Protein AF-A0A7C4MTC4-F1 (afdb_monomer_lite)

Secondary structure (DSSP, 8-state):
----------------------------HHHHHHHHHHHTTT------S--GGGEEEEEETT-HHHHHHHHHHHHHHT--GGGEEEE---TT--EEEHHHHIIIIIHHHHHHHHHTT-TTT--EEEE-SSS-SEEE-HHHHHHHHHHHHHH-TTPPPSS--S-SEEEHHHHHHTHHHHHTT-GGGGSTT--SSS--SSGGGTTPPP----TT--B-TTS-B-TT------EEEES---STT---HHHHHHHHHHHHHTTT-----EEEEEE-SSHHHHTTGGGHHHHHHHHHHTT-EEEEEEPP-

Sequence (305 aa):
MIEAKNVGRIDGDRLQITRVGRCGRRAGPLAIIVAAAVLFSDLSSAWAGGGPENVLLVVNRDSAASRTIANHYQHWRKIPPGNVLTIPWPPQQQTTDIDTFREKILSVVLKEIDRRGLSAQIDYVVYSSDFPTGIDVGPDAREFEKRLREKNPEAKWPNPPLTTVASITGLTYLWFPVSQRLNMYFDLRANAYMRRDIPAQKGYPTLAFSAQQHFGPEGELMEGTNRRYLLSVMLGVTAGRGNTVDEVLAYLRRAAEADGTRPKGTVYFCKNGDIRSRVRDPLFPSAVRELKALGVNAEIIEGIV

Structure (mmCIF, N/CA/C/O backbone):
data_AF-A0A7C4MTC4-F1
#
_entry.id   AF-A0A7C4MTC4-F1
#
loop_
_atom_site.group_PDB
_atom_site.id
_atom_site.type_symbol
_atom_site.label_atom_id
_atom_site.label_alt_id
_atom_site.label_comp_id
_atom_site.label_asym_id
_atom_site.label_entity_id
_atom_site.label_seq_id
_atom_site.pdbx_PDB_ins_code
_atom_site.Cartn_x
_atom_site.Cartn_y
_atom_site.Cartn_z
_atom_site.occupancy
_atom_site.B_iso_or_equiv
_atom_site.auth_seq_id
_atom_site.auth_comp_id
_atom_site.auth_asym_id
_atom_site.auth_atom_id
_atom_site.pdbx_PDB_model_num
ATOM 1 N N . MET A 1 1 ? 58.635 -33.965 49.608 1.00 34.12 1 MET A N 1
ATOM 2 C CA . MET A 1 1 ? 58.455 -32.956 50.672 1.00 34.12 1 MET A CA 1
ATOM 3 C C . MET A 1 1 ? 57.214 -33.382 51.436 1.00 34.12 1 MET A C 1
ATOM 5 O O . MET A 1 1 ? 56.139 -33.298 50.866 1.00 34.12 1 MET A O 1
ATOM 9 N N . ILE A 1 2 ? 57.339 -34.199 52.493 1.00 24.80 2 ILE A N 1
ATOM 10 C CA . ILE A 1 2 ? 57.760 -33.807 53.863 1.00 24.80 2 ILE A CA 1
ATOM 11 C C . ILE A 1 2 ? 56.804 -32.690 54.323 1.00 24.80 2 ILE A C 1
ATOM 13 O O . ILE A 1 2 ? 56.777 -31.656 53.674 1.00 24.80 2 ILE A O 1
ATOM 17 N N . GLU A 1 3 ? 55.881 -32.864 55.270 1.00 26.73 3 GLU A N 1
ATOM 18 C CA . GLU A 1 3 ? 56.039 -33.211 56.696 1.00 26.73 3 GLU A CA 1
ATOM 19 C C . GLU A 1 3 ? 54.603 -33.416 57.254 1.00 26.73 3 GLU A C 1
ATOM 21 O O . GLU A 1 3 ? 53.693 -32.707 56.838 1.00 26.73 3 GLU A O 1
ATOM 26 N N . ALA A 1 4 ? 54.255 -34.484 57.987 1.00 27.52 4 ALA A N 1
ATOM 27 C CA . ALA A 1 4 ? 54.365 -34.635 59.452 1.00 27.52 4 ALA A CA 1
ATOM 28 C C . ALA A 1 4 ? 53.677 -33.472 60.224 1.00 27.52 4 ALA A C 1
ATOM 30 O O . ALA A 1 4 ? 53.858 -32.320 59.877 1.00 27.52 4 ALA A O 1
ATOM 31 N N . LYS A 1 5 ? 52.921 -33.629 61.315 1.00 29.84 5 LYS A N 1
ATOM 32 C CA . LYS A 1 5 ? 52.855 -34.666 62.352 1.00 29.84 5 LYS A CA 1
ATOM 33 C C . LYS A 1 5 ? 51.793 -34.228 63.391 1.00 29.84 5 LYS A C 1
ATOM 35 O O . LYS A 1 5 ? 51.397 -33.069 63.409 1.00 29.84 5 LYS A O 1
ATOM 40 N N . ASN A 1 6 ? 51.511 -35.135 64.330 1.00 29.38 6 ASN A N 1
ATOM 41 C CA . ASN A 1 6 ? 50.880 -34.962 65.654 1.00 29.38 6 ASN A CA 1
ATOM 42 C C . ASN A 1 6 ? 49.339 -34.977 65.685 1.00 29.38 6 ASN A C 1
ATOM 44 O O . ASN A 1 6 ? 48.692 -34.083 65.163 1.00 29.38 6 ASN A O 1
ATOM 48 N N . VAL A 1 7 ? 48.682 -36.058 66.133 1.00 30.67 7 VAL A N 1
ATOM 49 C CA . VAL A 1 7 ? 48.680 -36.742 67.458 1.00 30.67 7 VAL A CA 1
ATOM 50 C C . VAL A 1 7 ? 47.964 -35.913 68.527 1.00 30.67 7 VAL A C 1
ATOM 52 O O . VAL A 1 7 ? 48.456 -34.868 68.935 1.00 30.67 7 VAL A O 1
ATOM 55 N N . GLY A 1 8 ? 46.841 -36.444 69.025 1.00 29.11 8 GLY A N 1
ATOM 56 C CA . GLY A 1 8 ? 46.115 -35.910 70.179 1.00 29.11 8 GLY A CA 1
ATOM 57 C C . GLY A 1 8 ? 44.804 -36.650 70.469 1.00 29.11 8 GLY A C 1
ATOM 58 O O . GLY A 1 8 ? 43.737 -36.192 70.089 1.00 29.11 8 GLY A O 1
ATOM 59 N N . ARG A 1 9 ? 44.912 -37.810 71.126 1.00 27.94 9 ARG A N 1
ATOM 60 C CA . ARG A 1 9 ? 43.848 -38.550 71.844 1.00 27.94 9 ARG A CA 1
ATOM 61 C C . ARG A 1 9 ? 43.295 -37.644 72.977 1.00 27.94 9 ARG A C 1
ATOM 63 O O . ARG A 1 9 ? 44.057 -36.819 73.472 1.00 27.94 9 ARG A O 1
ATOM 70 N N . ILE A 1 10 ? 42.030 -37.708 73.407 1.00 31.80 10 ILE A N 1
ATOM 71 C CA . ILE A 1 10 ? 41.517 -38.499 74.553 1.00 31.80 10 ILE A CA 1
ATOM 72 C C . ILE A 1 10 ? 39.990 -38.265 74.699 1.00 31.80 10 ILE A C 1
ATOM 74 O O . ILE A 1 10 ? 39.476 -37.206 74.351 1.00 31.80 10 ILE A O 1
ATOM 78 N N . ASP A 1 11 ? 39.343 -39.314 75.209 1.00 29.69 11 ASP A N 1
ATOM 79 C CA . ASP A 1 11 ? 37.948 -39.601 75.572 1.00 29.69 11 ASP A CA 1
ATOM 80 C C . ASP A 1 11 ? 37.124 -38.552 76.351 1.00 29.69 11 ASP A C 1
ATOM 82 O O . ASP A 1 11 ? 37.663 -37.722 77.080 1.00 29.69 11 ASP A O 1
ATOM 86 N N . GLY A 1 12 ? 35.795 -38.760 76.348 1.00 29.84 12 GLY A N 1
ATOM 87 C CA . GLY A 1 12 ? 35.022 -38.742 77.601 1.00 29.84 12 GLY A CA 1
ATOM 88 C C . GLY A 1 12 ? 33.729 -37.917 77.634 1.00 29.84 12 GLY A C 1
ATOM 89 O O . GLY A 1 12 ? 33.768 -36.715 77.857 1.00 29.84 12 GLY A O 1
ATOM 90 N N . ASP A 1 13 ? 32.595 -38.614 77.497 1.00 31.28 13 ASP A N 1
ATOM 91 C CA . ASP A 1 13 ? 31.291 -38.419 78.159 1.00 31.28 13 ASP A CA 1
ATOM 92 C C . ASP A 1 13 ? 30.769 -37.013 78.524 1.00 31.28 13 ASP A C 1
ATOM 94 O O . ASP A 1 13 ? 31.244 -36.370 79.460 1.00 31.28 13 ASP A O 1
ATOM 98 N N . ARG A 1 14 ? 29.589 -36.670 77.973 1.00 30.66 14 ARG A N 1
ATOM 99 C CA . ARG A 1 14 ? 28.352 -36.475 78.771 1.00 30.66 14 ARG A CA 1
ATOM 100 C C . ARG A 1 14 ? 27.115 -36.204 77.905 1.00 30.66 14 ARG A C 1
ATOM 102 O O . ARG A 1 14 ? 27.083 -35.295 77.083 1.00 30.66 14 ARG A O 1
ATOM 109 N N . LEU A 1 15 ? 26.064 -36.976 78.184 1.00 33.84 15 LEU A N 1
ATOM 110 C CA . LEU A 1 15 ? 24.670 -36.747 77.796 1.00 33.84 15 LEU A CA 1
ATOM 111 C C . LEU A 1 15 ? 24.163 -35.361 78.224 1.00 33.84 15 LEU A C 1
ATOM 113 O O . LEU A 1 15 ? 24.345 -34.994 79.384 1.00 33.84 15 LEU A O 1
ATOM 117 N N . GLN A 1 16 ? 23.373 -34.700 77.367 1.00 30.12 16 GLN A N 1
ATOM 118 C CA . GLN A 1 16 ? 22.207 -33.928 77.810 1.00 30.12 16 GLN A CA 1
ATOM 119 C C . GLN A 1 16 ? 21.013 -34.062 76.856 1.00 30.12 16 GLN A C 1
ATOM 121 O O . GLN A 1 16 ? 21.125 -34.031 75.634 1.00 30.12 16 GLN A O 1
ATOM 126 N N . ILE A 1 17 ? 19.864 -34.243 77.501 1.00 36.81 17 ILE A N 1
ATOM 127 C CA . ILE A 1 17 ? 18.505 -34.376 76.987 1.00 36.81 17 ILE A CA 1
ATOM 128 C C . ILE A 1 17 ? 17.957 -32.978 76.689 1.00 36.81 17 ILE A C 1
ATOM 130 O O . ILE A 1 17 ? 17.990 -32.127 77.578 1.00 36.81 17 ILE A O 1
ATOM 134 N N . THR A 1 18 ? 17.310 -32.774 75.537 1.00 29.47 18 THR A N 1
ATOM 135 C CA . THR A 1 18 ? 16.355 -31.662 75.400 1.00 29.47 18 THR A CA 1
ATOM 136 C C . THR A 1 18 ? 15.125 -32.039 74.584 1.00 29.47 18 THR A C 1
ATOM 138 O O . THR A 1 18 ? 15.176 -32.739 73.577 1.00 29.47 18 THR A O 1
ATOM 141 N N . ARG A 1 19 ? 13.992 -31.590 75.125 1.00 29.64 19 ARG A N 1
ATOM 142 C CA . ARG A 1 19 ? 12.607 -31.907 74.784 1.00 29.64 19 ARG A CA 1
ATOM 143 C C . ARG A 1 19 ? 12.147 -31.347 73.435 1.00 29.64 19 ARG A C 1
ATOM 145 O O . ARG A 1 19 ? 12.627 -30.332 72.946 1.00 29.64 19 ARG A O 1
ATOM 152 N N . VAL A 1 20 ? 11.094 -31.999 72.948 1.00 40.94 20 VAL A N 1
ATOM 153 C CA . VAL A 1 20 ? 10.175 -31.628 71.865 1.00 40.94 20 VAL A CA 1
ATOM 154 C C . VAL A 1 20 ? 9.699 -30.172 71.950 1.00 40.94 20 VAL A C 1
ATOM 156 O O . VAL A 1 20 ? 9.154 -29.753 72.970 1.00 40.94 20 VAL A O 1
ATOM 159 N N . GLY A 1 21 ? 9.782 -29.458 70.825 1.00 28.61 21 GLY A N 1
ATOM 160 C CA . GLY A 1 21 ? 9.041 -28.225 70.560 1.00 28.61 21 GLY A CA 1
ATOM 161 C C . GLY A 1 21 ? 8.341 -28.306 69.204 1.00 28.61 21 GLY A C 1
ATOM 162 O O . GLY A 1 21 ? 8.990 -28.284 68.162 1.00 28.61 21 GLY A O 1
ATOM 163 N N . ARG A 1 22 ? 7.005 -28.412 69.210 1.00 42.69 22 ARG A N 1
ATOM 164 C CA . ARG A 1 22 ? 6.156 -28.185 68.029 1.00 42.69 22 ARG A CA 1
ATOM 165 C C . ARG A 1 22 ? 6.429 -26.773 67.496 1.00 42.69 22 ARG A C 1
ATOM 167 O O . ARG A 1 22 ? 6.245 -25.817 68.242 1.00 42.69 22 ARG A O 1
ATOM 174 N N . CYS A 1 23 ? 6.762 -26.630 66.213 1.00 33.81 23 CYS A N 1
ATOM 175 C CA . CYS A 1 23 ? 6.716 -25.335 65.535 1.00 33.81 23 CYS A CA 1
ATOM 176 C C . CYS A 1 23 ? 5.812 -25.438 64.303 1.00 33.81 23 CYS A C 1
ATOM 178 O O . CYS A 1 23 ? 6.023 -26.262 63.412 1.00 33.81 23 CYS A O 1
ATOM 180 N N . GLY A 1 24 ? 4.729 -24.662 64.339 1.00 35.62 24 GLY A N 1
ATOM 181 C CA . GLY A 1 24 ? 3.646 -24.679 63.371 1.00 35.62 24 GLY A CA 1
ATOM 182 C C . GLY A 1 24 ? 4.063 -24.190 61.988 1.00 35.62 24 GLY A C 1
ATOM 183 O O . GLY A 1 24 ? 4.901 -23.304 61.831 1.00 35.62 24 GLY A O 1
ATOM 184 N N . ARG A 1 25 ? 3.398 -24.756 60.977 1.00 49.12 25 ARG A N 1
ATOM 185 C CA . ARG A 1 25 ? 3.396 -24.271 59.598 1.00 49.12 25 ARG A CA 1
ATOM 186 C C . ARG A 1 25 ? 2.968 -22.800 59.574 1.00 49.12 25 ARG A C 1
ATOM 188 O O . ARG A 1 25 ? 1.788 -22.495 59.719 1.00 49.12 25 ARG A O 1
ATOM 195 N N . ARG A 1 26 ? 3.914 -21.898 59.332 1.00 42.91 26 ARG A N 1
ATOM 196 C CA . ARG A 1 26 ? 3.641 -20.592 58.728 1.00 42.91 26 ARG A CA 1
ATOM 197 C C . ARG A 1 26 ? 4.353 -20.575 57.386 1.00 42.91 26 ARG A C 1
ATOM 199 O O . ARG A 1 26 ? 5.570 -20.443 57.330 1.00 42.91 26 ARG A O 1
ATOM 206 N N . ALA A 1 27 ? 3.588 -20.770 56.316 1.00 43.16 27 ALA A N 1
ATOM 207 C CA . ALA A 1 27 ? 4.048 -20.435 54.978 1.00 43.16 27 ALA A CA 1
ATOM 208 C C . ALA A 1 27 ? 4.344 -18.927 54.971 1.00 43.16 27 ALA A C 1
ATOM 210 O O . ALA A 1 27 ? 3.453 -18.117 55.223 1.00 43.16 27 ALA A O 1
ATOM 211 N N . GLY A 1 28 ? 5.616 -18.565 54.809 1.00 40.25 28 GLY A N 1
ATOM 212 C CA . GLY A 1 28 ? 6.048 -17.172 54.796 1.00 40.25 28 GLY A CA 1
ATOM 213 C C . GLY A 1 28 ? 5.556 -16.426 53.546 1.00 40.25 28 GLY A C 1
ATOM 214 O O . GLY A 1 28 ? 5.280 -17.056 52.522 1.00 40.25 28 GLY A O 1
ATOM 215 N N . PRO A 1 29 ? 5.508 -15.080 53.591 1.00 46.34 29 PRO A N 1
ATOM 216 C CA . PRO A 1 29 ? 5.018 -14.233 52.495 1.00 46.34 29 PRO A CA 1
ATOM 217 C C . PRO A 1 29 ? 5.845 -14.366 51.202 1.00 46.34 29 PRO A C 1
ATOM 219 O O . PRO A 1 29 ? 5.384 -13.990 50.129 1.00 46.34 29 PRO A O 1
ATOM 222 N N . LEU A 1 30 ? 7.036 -14.967 51.279 1.00 42.53 30 LEU A N 1
ATOM 223 C CA . LEU A 1 30 ? 7.915 -15.218 50.138 1.00 42.53 30 LEU A CA 1
ATOM 224 C C . LEU A 1 30 ? 7.334 -16.241 49.142 1.00 42.53 30 LEU A C 1
ATOM 226 O O . LEU A 1 30 ? 7.542 -16.109 47.939 1.00 42.53 30 LEU A O 1
ATOM 230 N N . ALA A 1 31 ? 6.559 -17.224 49.617 1.00 44.28 31 ALA A N 1
ATOM 231 C CA . ALA A 1 31 ? 5.943 -18.235 48.751 1.00 44.28 31 ALA A CA 1
ATOM 232 C C . ALA A 1 31 ? 4.767 -17.672 47.927 1.00 44.28 31 ALA A C 1
ATOM 234 O O . ALA A 1 31 ? 4.499 -18.149 46.827 1.00 44.28 31 ALA A O 1
ATOM 235 N N . ILE A 1 32 ? 4.104 -16.622 48.424 1.00 48.28 32 ILE A N 1
ATOM 236 C CA . ILE A 1 32 ? 3.011 -15.939 47.716 1.00 48.28 32 ILE A CA 1
ATOM 237 C C . ILE A 1 32 ? 3.564 -15.006 46.625 1.00 48.28 32 ILE A C 1
ATOM 239 O O . ILE A 1 32 ? 2.960 -14.889 45.563 1.00 48.28 32 ILE A O 1
ATOM 243 N N . ILE A 1 33 ? 4.745 -14.408 46.825 1.00 49.16 33 ILE A N 1
ATOM 244 C CA . ILE A 1 33 ? 5.373 -13.518 45.831 1.00 49.16 33 ILE A CA 1
ATOM 245 C C . ILE A 1 33 ? 5.894 -14.305 44.616 1.00 49.16 33 ILE A C 1
ATOM 247 O O . ILE A 1 33 ? 5.733 -13.854 43.484 1.00 49.16 33 ILE A O 1
ATOM 251 N N . VAL A 1 34 ? 6.439 -15.512 44.815 1.00 49.00 34 VAL A N 1
ATOM 252 C CA . VAL A 1 34 ? 6.878 -16.375 43.700 1.00 49.00 34 VAL A CA 1
ATOM 253 C C . VAL A 1 34 ? 5.681 -16.943 42.925 1.00 49.00 34 VAL A C 1
ATOM 255 O O . VAL A 1 34 ? 5.716 -16.984 41.699 1.00 49.00 34 VAL A O 1
ATOM 258 N N . ALA A 1 35 ? 4.586 -17.297 43.606 1.00 44.62 35 ALA A N 1
ATOM 259 C CA . ALA A 1 35 ? 3.354 -17.732 42.942 1.00 44.62 35 ALA A CA 1
ATOM 260 C C . ALA A 1 35 ? 2.659 -16.589 42.172 1.00 44.62 35 ALA A C 1
ATOM 262 O O . ALA A 1 35 ? 2.107 -16.823 41.100 1.00 44.62 35 ALA A O 1
ATOM 263 N N . ALA A 1 36 ? 2.734 -15.348 42.666 1.00 44.34 36 ALA A N 1
ATOM 264 C CA . ALA A 1 36 ? 2.232 -14.178 41.948 1.00 44.34 36 ALA A CA 1
ATOM 265 C C . ALA A 1 36 ? 3.093 -13.840 40.717 1.00 44.34 36 ALA A C 1
ATOM 267 O O . ALA A 1 36 ? 2.541 -13.524 39.670 1.00 44.34 36 ALA A O 1
ATOM 268 N N . ALA A 1 37 ? 4.422 -13.968 40.790 1.00 45.50 37 ALA A N 1
ATOM 269 C CA . ALA A 1 37 ? 5.312 -13.679 39.659 1.00 45.50 37 ALA A CA 1
ATOM 270 C C . ALA A 1 37 ? 5.150 -14.665 38.482 1.00 45.50 37 ALA A C 1
ATOM 272 O O . ALA A 1 37 ? 5.279 -14.262 37.326 1.00 45.50 37 ALA A O 1
ATOM 273 N N . VAL A 1 38 ? 4.804 -15.928 38.761 1.00 45.59 38 VAL A N 1
ATOM 274 C CA . VAL A 1 38 ? 4.546 -16.954 37.730 1.00 45.59 38 VAL A CA 1
ATOM 275 C C . VAL A 1 38 ? 3.163 -16.788 37.078 1.00 45.59 38 VAL A C 1
ATOM 277 O O . VAL A 1 38 ? 2.975 -17.169 35.929 1.00 45.59 38 VAL A O 1
ATOM 280 N N . LEU A 1 39 ? 2.201 -16.139 37.747 1.00 41.00 39 LEU A N 1
ATOM 281 C CA . LEU A 1 39 ? 0.872 -15.864 37.176 1.00 41.00 39 LEU A CA 1
ATOM 282 C C . LEU A 1 39 ? 0.832 -14.650 36.227 1.00 41.00 39 LEU A C 1
ATOM 284 O O . LEU A 1 39 ? -0.165 -14.458 35.535 1.00 41.00 39 LEU A O 1
ATOM 288 N N . PHE A 1 40 ? 1.903 -13.853 36.154 1.00 43.38 40 PHE A N 1
ATOM 289 C CA . PHE A 1 40 ? 2.022 -12.726 35.214 1.00 43.38 40 PHE A CA 1
ATOM 290 C C . PHE A 1 40 ? 2.918 -13.022 33.999 1.00 43.38 40 PHE A C 1
ATOM 292 O O . PHE A 1 40 ? 3.096 -12.150 33.150 1.00 43.38 40 PHE A O 1
ATOM 299 N N . SER A 1 41 ? 3.471 -14.235 33.880 1.00 40.44 41 SER A N 1
ATOM 300 C CA . SER A 1 41 ? 4.435 -14.580 32.821 1.00 40.44 41 SER A CA 1
ATOM 301 C C . SER A 1 41 ? 3.804 -14.873 31.448 1.00 40.44 41 SER A C 1
ATOM 303 O O . SER A 1 41 ? 4.510 -14.830 30.445 1.00 40.44 41 SER A O 1
ATOM 305 N N . ASP A 1 42 ? 2.489 -15.106 31.373 1.00 40.25 42 ASP A N 1
ATOM 306 C CA . ASP A 1 42 ? 1.824 -15.587 30.144 1.00 40.25 42 ASP A CA 1
ATOM 307 C C . ASP A 1 42 ? 1.045 -14.520 29.354 1.00 40.25 42 ASP A C 1
ATOM 309 O O . ASP A 1 42 ? 0.371 -14.825 28.370 1.00 40.25 42 ASP A O 1
ATOM 313 N N . LEU A 1 43 ? 1.177 -13.237 29.702 1.00 42.50 43 LEU A N 1
ATOM 314 C CA . LEU A 1 43 ? 0.690 -12.132 28.868 1.00 42.50 43 LEU A CA 1
ATOM 315 C C . LEU A 1 43 ? 1.849 -11.490 28.110 1.00 42.50 43 LEU A C 1
ATOM 317 O O . LEU A 1 43 ? 2.048 -10.275 28.149 1.00 42.50 43 LEU A O 1
ATOM 321 N N . SER A 1 44 ? 2.585 -12.306 27.355 1.00 43.56 44 SER A N 1
ATOM 322 C CA . SER A 1 44 ? 3.315 -11.788 26.201 1.00 43.56 44 SER A CA 1
ATOM 323 C C . SER A 1 44 ? 2.275 -11.314 25.193 1.00 43.56 44 SER A C 1
ATOM 325 O O . SER A 1 44 ? 1.869 -12.027 24.276 1.00 43.56 44 SER A O 1
ATOM 327 N N . SER A 1 45 ? 1.766 -10.102 25.403 1.00 45.41 45 SER A N 1
ATOM 328 C CA . SER A 1 45 ? 1.086 -9.372 24.355 1.00 45.41 45 SER A CA 1
ATOM 329 C C . SER A 1 45 ? 2.086 -9.285 23.222 1.00 45.41 45 SER A C 1
ATOM 331 O O . SER A 1 45 ? 3.059 -8.548 23.326 1.00 45.41 45 SER A O 1
ATOM 333 N N . ALA A 1 46 ? 1.884 -10.066 22.162 1.00 48.41 46 ALA A N 1
ATOM 334 C CA . ALA A 1 46 ? 2.533 -9.775 20.904 1.00 48.41 46 ALA A CA 1
ATOM 335 C C . ALA A 1 46 ? 2.115 -8.340 20.565 1.00 48.41 46 ALA A C 1
ATOM 337 O O . ALA A 1 46 ? 0.950 -8.092 20.234 1.00 48.41 46 ALA A O 1
ATOM 338 N N . TRP A 1 47 ? 3.033 -7.395 20.772 1.00 47.22 47 TRP A N 1
ATOM 339 C CA . TRP A 1 47 ? 2.954 -6.068 20.191 1.00 47.22 47 TRP A CA 1
ATOM 340 C C . TRP A 1 47 ? 3.120 -6.312 18.699 1.00 47.22 47 TRP A C 1
ATOM 342 O O . TRP A 1 47 ? 4.230 -6.362 18.174 1.00 47.22 47 TRP A O 1
ATOM 352 N N . ALA A 1 48 ? 2.005 -6.598 18.029 1.00 57.22 48 ALA A N 1
ATOM 353 C CA . ALA A 1 48 ? 1.958 -6.443 16.593 1.00 57.22 48 ALA A CA 1
ATOM 354 C C . ALA A 1 48 ? 2.366 -4.988 16.336 1.00 57.22 48 ALA A C 1
ATOM 356 O O . ALA A 1 48 ? 1.786 -4.080 16.928 1.00 57.22 48 ALA A O 1
ATOM 357 N N . GLY A 1 49 ? 3.431 -4.778 15.564 1.00 57.88 49 GLY A N 1
ATOM 358 C CA . GLY A 1 49 ? 3.856 -3.428 15.216 1.00 57.88 49 GLY A CA 1
ATOM 359 C C . GLY A 1 49 ? 2.708 -2.685 14.536 1.00 57.88 49 GLY A C 1
ATOM 360 O O . GLY A 1 49 ? 1.992 -3.265 13.718 1.00 57.88 49 GLY A O 1
ATOM 361 N N . GLY A 1 50 ? 2.542 -1.411 14.875 1.00 78.75 50 GLY A N 1
ATOM 362 C CA . GLY A 1 50 ? 1.519 -0.550 14.298 1.00 78.75 50 GLY A CA 1
ATOM 363 C C . GLY A 1 50 ? 0.367 -0.206 15.242 1.00 78.75 50 GLY A C 1
ATOM 364 O O . GLY A 1 50 ? -0.075 -1.000 16.066 1.00 78.75 50 GLY A O 1
ATOM 365 N N . GLY A 1 51 ? -0.147 1.000 15.055 1.00 87.56 51 GLY A N 1
ATOM 366 C CA . GLY A 1 51 ? -1.288 1.577 15.744 1.00 87.56 51 GLY A CA 1
ATOM 367 C C . GLY A 1 51 ? -1.864 2.739 14.930 1.00 87.56 51 GLY A C 1
ATOM 368 O O . GLY A 1 51 ? -1.344 3.066 13.854 1.00 87.56 51 GLY A O 1
ATOM 369 N N . PRO A 1 52 ? -2.948 3.375 15.403 1.00 93.62 52 PRO A N 1
ATOM 370 C CA . PRO A 1 52 ? -3.541 4.532 14.731 1.00 93.62 52 PRO A CA 1
ATOM 371 C C . PRO A 1 52 ? -2.546 5.653 14.423 1.00 93.62 52 PRO A C 1
ATOM 373 O O . PRO A 1 52 ? -2.661 6.326 13.399 1.00 93.62 52 PRO A O 1
ATOM 376 N N . GLU A 1 53 ? -1.557 5.844 15.290 1.00 95.62 53 GLU A N 1
ATOM 377 C CA . GLU A 1 53 ? -0.492 6.827 15.151 1.00 95.62 53 GLU A CA 1
ATOM 378 C C . GLU A 1 53 ? 0.447 6.545 13.972 1.00 95.62 53 GLU A C 1
ATOM 380 O O . GLU A 1 53 ? 1.013 7.485 13.416 1.00 95.62 53 GLU A O 1
ATOM 385 N N . ASN A 1 54 ? 0.576 5.296 13.528 1.00 96.69 54 ASN A N 1
ATOM 386 C CA . ASN A 1 54 ? 1.453 4.938 12.412 1.00 96.69 54 ASN A CA 1
ATOM 387 C C . ASN A 1 54 ? 0.768 5.080 11.044 1.00 96.69 54 ASN A C 1
ATOM 389 O O . ASN A 1 54 ? 1.401 4.857 10.010 1.00 96.69 54 ASN A O 1
ATOM 393 N N . VAL A 1 55 ? -0.526 5.406 11.015 1.00 97.75 55 VAL A N 1
ATOM 394 C CA . VAL A 1 55 ? -1.324 5.503 9.789 1.00 97.75 55 VAL A CA 1
ATOM 395 C C . VAL A 1 55 ? -1.405 6.943 9.321 1.00 97.75 55 VAL A C 1
ATOM 397 O O . VAL A 1 55 ? -1.874 7.781 10.076 1.00 97.75 55 VAL A O 1
ATOM 400 N N . LEU A 1 56 ? -1.051 7.216 8.064 1.00 98.75 56 LEU A N 1
ATOM 401 C CA . LEU A 1 56 ? -1.467 8.412 7.339 1.00 98.75 56 LEU A CA 1
ATOM 402 C C . LEU A 1 56 ? -2.682 8.063 6.469 1.00 98.75 56 LEU A C 1
ATOM 404 O O . LEU A 1 56 ? -2.568 7.298 5.508 1.00 98.75 56 LEU A O 1
ATOM 408 N N . LEU A 1 57 ? -3.840 8.635 6.790 1.00 98.81 57 LEU A N 1
ATOM 409 C CA . LEU A 1 57 ? -5.075 8.459 6.028 1.00 98.81 57 LEU A CA 1
ATOM 410 C C . LEU A 1 57 ? -5.176 9.527 4.934 1.00 98.81 57 LEU A C 1
ATOM 412 O O . LEU A 1 57 ? -5.303 10.715 5.225 1.00 98.81 57 LEU A O 1
ATOM 416 N N . VAL A 1 58 ? -5.147 9.102 3.674 1.00 98.88 58 VAL A N 1
ATOM 417 C CA . VAL A 1 58 ? -5.231 9.961 2.492 1.00 98.88 58 VAL A CA 1
ATOM 418 C C . VAL A 1 58 ? -6.662 9.968 1.958 1.00 98.88 58 VAL A C 1
ATOM 420 O O . VAL A 1 58 ? -7.206 8.937 1.561 1.00 98.88 58 VAL A O 1
ATOM 423 N N . VAL A 1 59 ? -7.277 11.146 1.933 1.00 98.88 59 VAL A N 1
ATOM 424 C CA . VAL A 1 59 ? -8.690 11.354 1.605 1.00 98.88 59 VAL A CA 1
ATOM 425 C C . VAL A 1 59 ? -8.803 12.131 0.303 1.00 98.88 59 VAL A C 1
ATOM 427 O O . VAL A 1 59 ? -8.256 13.227 0.182 1.00 98.88 59 VAL A O 1
ATOM 430 N N . ASN A 1 60 ? -9.546 11.598 -0.666 1.00 98.56 60 ASN A N 1
ATOM 431 C CA . ASN A 1 60 ? -9.917 12.363 -1.847 1.00 98.56 60 ASN A CA 1
ATOM 432 C C . ASN A 1 60 ? -10.934 13.438 -1.436 1.00 98.56 60 ASN A C 1
ATOM 434 O O . ASN A 1 60 ? -12.050 13.114 -1.019 1.00 98.56 60 ASN A O 1
ATOM 438 N N . ARG A 1 61 ? -10.545 14.713 -1.546 1.00 98.19 61 ARG A N 1
ATOM 439 C CA . ARG A 1 61 ? -11.383 15.850 -1.139 1.00 98.19 61 ARG A CA 1
ATOM 440 C C . ARG A 1 61 ? -12.570 16.082 -2.058 1.00 98.19 61 ARG A C 1
ATOM 442 O O . ARG A 1 61 ? -13.552 16.645 -1.593 1.00 98.19 61 ARG A O 1
ATOM 449 N N . ASP A 1 62 ? -12.492 15.650 -3.311 1.00 98.19 62 ASP A N 1
ATOM 450 C CA . ASP A 1 62 ? -13.514 15.897 -4.330 1.00 98.19 62 ASP A CA 1
ATOM 451 C C . ASP A 1 62 ? -14.533 14.741 -4.407 1.00 98.19 62 ASP A C 1
ATOM 453 O O . ASP A 1 62 ? -15.589 14.884 -5.019 1.00 98.19 62 ASP A O 1
ATOM 457 N N . SER A 1 63 ? -14.289 13.624 -3.708 1.00 98.31 63 SER A N 1
ATOM 458 C CA . SER A 1 63 ? -15.209 12.481 -3.627 1.00 98.31 63 SER A CA 1
ATOM 459 C C . SER A 1 63 ? -16.003 12.447 -2.317 1.00 98.31 63 SER A C 1
ATOM 461 O O . SER A 1 63 ? -15.446 12.353 -1.223 1.00 98.31 63 SER A O 1
ATOM 463 N N . ALA A 1 64 ? -17.336 12.449 -2.426 1.00 98.06 64 ALA A N 1
ATOM 464 C CA . ALA A 1 64 ? -18.218 12.235 -1.279 1.00 98.06 64 ALA A CA 1
ATOM 465 C C . ALA A 1 64 ? -18.035 10.842 -0.657 1.00 98.06 64 ALA A C 1
ATOM 467 O O . ALA A 1 64 ? -17.958 10.739 0.565 1.00 98.06 64 ALA A O 1
ATOM 468 N N . ALA A 1 65 ? -17.896 9.800 -1.481 1.00 98.19 65 ALA A N 1
ATOM 469 C CA . ALA A 1 65 ? -17.667 8.432 -1.021 1.00 98.19 65 ALA A CA 1
ATOM 470 C C . ALA A 1 65 ? -16.380 8.330 -0.189 1.00 98.19 65 ALA A C 1
ATOM 472 O O . ALA A 1 65 ? -16.407 7.844 0.942 1.00 98.19 65 ALA A O 1
ATOM 473 N N . SER A 1 66 ? -15.283 8.890 -0.702 1.00 98.62 66 SER A N 1
ATOM 474 C CA . SER A 1 66 ? -13.990 8.907 -0.023 1.00 98.62 66 SER A CA 1
ATOM 475 C C . SER A 1 66 ? -14.051 9.630 1.318 1.00 98.62 66 SER A C 1
ATOM 477 O O . SER A 1 66 ? -13.525 9.119 2.308 1.00 98.62 66 SER A O 1
ATOM 479 N N . ARG A 1 67 ? -14.689 10.808 1.376 1.00 98.75 67 ARG A N 1
ATOM 480 C CA . ARG A 1 67 ? -14.843 11.563 2.630 1.00 98.75 67 ARG A CA 1
ATOM 481 C C . ARG A 1 67 ? -15.667 10.777 3.651 1.00 98.75 67 ARG A C 1
ATOM 483 O O . ARG A 1 67 ? -15.266 10.691 4.808 1.00 98.75 67 ARG A O 1
ATOM 490 N N . THR A 1 68 ? -16.772 10.163 3.229 1.00 98.69 68 THR A N 1
ATOM 491 C CA . THR A 1 68 ? -17.619 9.340 4.105 1.00 98.69 68 THR A CA 1
ATOM 492 C C . THR A 1 68 ? -16.849 8.142 4.662 1.00 98.69 68 THR A C 1
ATOM 494 O O . THR A 1 68 ? -16.798 7.960 5.878 1.00 98.69 68 THR A O 1
ATOM 497 N N . ILE A 1 69 ? -16.191 7.365 3.796 1.00 98.81 69 ILE A N 1
ATOM 498 C CA . ILE A 1 69 ? -15.400 6.191 4.194 1.00 98.81 69 ILE A CA 1
ATOM 499 C C . ILE A 1 69 ? -14.271 6.592 5.147 1.00 98.81 69 ILE A C 1
ATOM 501 O O . ILE A 1 69 ? -14.102 5.972 6.197 1.00 98.81 69 ILE A O 1
ATOM 505 N N . ALA A 1 70 ? -13.538 7.660 4.824 1.00 98.69 70 ALA A N 1
ATOM 506 C CA . ALA A 1 70 ? -12.431 8.145 5.639 1.00 98.69 70 ALA A CA 1
ATOM 507 C C . ALA A 1 70 ? -12.882 8.581 7.037 1.00 98.69 70 ALA A C 1
ATOM 509 O O . ALA A 1 70 ? -12.242 8.206 8.014 1.00 98.69 70 ALA A O 1
ATOM 510 N N . ASN A 1 71 ? -13.992 9.316 7.149 1.00 98.69 71 ASN A N 1
ATOM 511 C CA . ASN A 1 71 ? -14.508 9.778 8.440 1.00 98.69 71 ASN A CA 1
ATOM 512 C C . ASN A 1 71 ? -14.874 8.602 9.358 1.00 98.69 71 ASN A C 1
ATOM 514 O O . ASN A 1 71 ? -14.497 8.581 10.531 1.00 98.69 71 ASN A O 1
ATOM 518 N N . HIS A 1 72 ? -15.569 7.597 8.818 1.00 98.69 72 HIS A N 1
ATOM 519 C CA . HIS A 1 72 ? -15.910 6.390 9.569 1.00 98.69 72 HIS A CA 1
ATOM 520 C C . HIS A 1 72 ? -14.666 5.587 9.956 1.00 98.69 72 HIS A C 1
ATOM 522 O O . HIS A 1 72 ? -14.517 5.204 11.117 1.00 98.69 72 HIS A O 1
ATOM 528 N N . TYR A 1 73 ? -13.745 5.374 9.013 1.00 98.50 73 TYR A N 1
ATOM 529 C CA . TYR A 1 73 ? -12.519 4.626 9.269 1.00 98.50 73 TYR A CA 1
ATOM 530 C C . TYR A 1 73 ? -11.628 5.312 10.309 1.00 98.50 73 TYR A C 1
ATOM 532 O O . TYR A 1 73 ? -11.158 4.658 11.240 1.00 98.50 73 TYR A O 1
ATOM 540 N N . GLN A 1 74 ? -11.450 6.632 10.199 1.00 98.44 74 GLN A N 1
ATOM 541 C CA . GLN A 1 74 ? -10.729 7.438 11.180 1.00 98.44 74 GLN A CA 1
ATOM 542 C C . GLN A 1 74 ? -11.329 7.263 12.574 1.00 98.44 74 GLN A C 1
ATOM 544 O O . GLN A 1 74 ? -10.589 7.017 13.526 1.00 98.44 74 GLN A O 1
ATOM 549 N N . HIS A 1 75 ? -12.655 7.367 12.690 1.00 98.25 75 HIS A N 1
ATOM 550 C CA . HIS A 1 75 ? -13.351 7.228 13.962 1.00 98.25 75 HIS A CA 1
ATOM 551 C C . HIS A 1 75 ? -13.165 5.829 14.569 1.00 98.25 75 HIS A C 1
ATOM 553 O O . HIS A 1 75 ? -12.764 5.715 15.726 1.00 98.25 75 HIS A O 1
ATOM 559 N N . TRP A 1 76 ? -13.393 4.765 13.793 1.00 97.75 76 TRP A N 1
ATOM 560 C CA . TRP A 1 76 ? -13.291 3.388 14.289 1.00 97.75 76 TRP A CA 1
ATOM 561 C C . TRP A 1 76 ? -11.865 2.984 14.655 1.00 97.75 7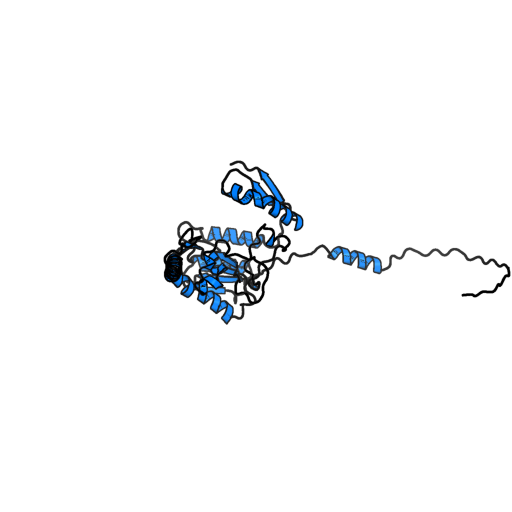6 TRP A C 1
ATOM 563 O O . TRP A 1 76 ? -11.663 2.289 15.647 1.00 97.75 76 TRP A O 1
ATOM 573 N N . ARG A 1 77 ? -10.871 3.442 13.888 1.00 95.88 77 ARG A N 1
ATOM 574 C CA . ARG A 1 77 ? -9.457 3.145 14.149 1.00 95.88 77 ARG A CA 1
ATOM 575 C C . ARG A 1 77 ? -8.800 4.120 15.116 1.00 95.88 77 ARG A C 1
ATOM 577 O O . ARG A 1 77 ? -7.689 3.848 15.540 1.00 95.88 77 ARG A O 1
ATOM 584 N N . LYS A 1 78 ? -9.471 5.218 15.488 1.00 96.50 78 LYS A N 1
ATOM 585 C CA . LYS A 1 78 ? -8.939 6.301 16.336 1.00 96.50 78 LYS A CA 1
ATOM 586 C C . LYS A 1 78 ? -7.697 6.978 15.738 1.00 96.50 78 LYS A C 1
ATOM 588 O O . LYS A 1 78 ? -6.778 7.344 16.464 1.00 96.50 78 LYS A O 1
ATOM 593 N N . ILE A 1 79 ? -7.668 7.147 14.414 1.00 97.75 79 ILE A N 1
ATOM 594 C CA . ILE A 1 79 ? -6.536 7.781 13.718 1.00 97.75 79 ILE A CA 1
ATOM 595 C C . ILE A 1 79 ? -6.464 9.268 14.119 1.00 97.75 79 ILE A C 1
ATOM 597 O O . ILE A 1 79 ? -7.477 9.974 14.006 1.00 97.75 79 ILE A O 1
ATOM 601 N N . PRO A 1 80 ? -5.295 9.775 14.565 1.00 97.81 80 PRO A N 1
ATOM 602 C CA . PRO A 1 80 ? -5.150 11.165 14.977 1.00 97.81 80 PRO A CA 1
ATOM 603 C C . PRO A 1 80 ? -5.558 12.142 13.865 1.00 97.81 80 PRO A C 1
ATOM 605 O O . PRO A 1 80 ? -5.230 11.913 12.702 1.00 97.81 80 PRO A O 1
ATOM 608 N N . PRO A 1 81 ? -6.199 13.281 14.178 1.00 97.06 81 PRO A N 1
ATOM 609 C CA . PRO A 1 81 ? -6.527 14.287 13.164 1.00 97.06 81 PRO A CA 1
ATOM 610 C C . PRO A 1 81 ? -5.303 14.793 12.385 1.00 97.06 81 PRO A C 1
ATOM 612 O O . PRO A 1 81 ? -5.388 15.022 11.181 1.00 97.06 81 PRO A O 1
ATOM 615 N N . GLY A 1 82 ? -4.142 14.897 13.046 1.00 96.81 82 GLY A N 1
ATOM 616 C CA . GLY A 1 82 ? -2.869 15.273 12.414 1.00 96.81 82 GLY A CA 1
ATOM 617 C C . GLY A 1 82 ? -2.351 14.262 11.383 1.00 96.81 82 GLY A C 1
ATOM 618 O O . GLY A 1 82 ? -1.510 14.607 10.555 1.00 96.81 82 GLY A O 1
ATOM 619 N N . ASN A 1 83 ? -2.905 13.051 11.378 1.00 98.25 83 ASN A N 1
ATOM 620 C CA . ASN A 1 83 ? -2.564 11.965 10.470 1.00 98.25 83 ASN A CA 1
ATOM 621 C C . ASN A 1 83 ? -3.528 11.851 9.275 1.00 98.25 83 ASN A C 1
ATOM 623 O O . ASN A 1 83 ? -3.476 10.880 8.521 1.00 98.25 83 ASN A O 1
ATOM 627 N N . VAL A 1 84 ? -4.408 12.832 9.076 1.00 98.62 84 VAL A N 1
ATOM 628 C CA . VAL A 1 84 ? -5.296 12.883 7.912 1.00 98.62 84 VAL A CA 1
ATOM 629 C C . VAL A 1 84 ? -4.746 13.874 6.891 1.00 98.62 84 VAL A C 1
ATOM 631 O O . VAL A 1 84 ? -4.404 15.015 7.215 1.00 98.62 84 VAL A O 1
ATOM 634 N N . LEU A 1 85 ? -4.630 13.435 5.643 1.00 98.75 85 LEU A N 1
ATOM 635 C CA . LEU A 1 85 ? -4.185 14.238 4.513 1.00 98.75 85 LEU A CA 1
ATOM 636 C C . LEU A 1 85 ? -5.261 14.238 3.435 1.00 98.75 85 LEU A C 1
ATOM 638 O O . LEU A 1 85 ? -5.687 13.186 2.974 1.00 98.75 85 LEU A O 1
ATOM 642 N N . THR A 1 86 ? -5.650 15.420 2.979 1.00 98.62 86 THR A N 1
ATOM 643 C CA . THR A 1 86 ? -6.691 15.567 1.966 1.00 98.62 86 THR A CA 1
ATOM 644 C C . THR A 1 86 ? -6.079 16.018 0.641 1.00 98.62 86 THR A C 1
ATOM 646 O O . THR A 1 86 ? -5.426 17.059 0.585 1.00 98.62 86 THR A O 1
ATOM 649 N N . ILE A 1 87 ? -6.304 15.261 -0.434 1.00 98.50 87 ILE A N 1
ATOM 650 C CA . ILE A 1 87 ? -5.770 15.526 -1.781 1.00 98.50 87 ILE A CA 1
ATOM 651 C C . ILE A 1 87 ? -6.949 15.626 -2.766 1.00 98.50 87 ILE A C 1
ATOM 653 O O . ILE A 1 87 ? -7.851 14.793 -2.694 1.00 98.50 87 ILE A O 1
ATOM 657 N N . PRO A 1 88 ? -7.007 16.628 -3.665 1.00 98.06 88 PRO A N 1
ATOM 658 C CA . PRO A 1 88 ? -7.973 16.626 -4.764 1.00 98.06 88 PRO A CA 1
ATOM 659 C C . PRO A 1 88 ? -7.673 15.528 -5.770 1.00 98.06 88 PRO A C 1
ATOM 661 O O . PRO A 1 88 ? -6.536 15.397 -6.226 1.00 98.06 88 PRO A O 1
ATOM 664 N N . TRP A 1 89 ? -8.702 14.796 -6.175 1.00 97.81 89 TRP A N 1
ATOM 665 C CA . TRP A 1 89 ? -8.596 13.880 -7.296 1.00 97.81 89 TRP A CA 1
ATOM 666 C C . TRP A 1 89 ? -9.945 13.725 -8.004 1.00 97.81 89 TRP A C 1
ATOM 668 O O . TRP A 1 89 ? -10.957 13.567 -7.316 1.00 97.81 89 TRP A O 1
ATOM 678 N N . PRO A 1 90 ? -9.997 13.723 -9.350 1.00 96.88 90 PRO A N 1
ATOM 679 C CA . PRO A 1 90 ? -11.239 13.486 -10.076 1.00 96.88 90 PRO A CA 1
ATOM 680 C C . PRO A 1 90 ? -11.877 12.150 -9.656 1.00 96.88 90 PRO A C 1
ATOM 682 O O . PRO A 1 90 ? -11.273 11.092 -9.863 1.00 96.88 90 PRO A O 1
ATOM 685 N N . PRO A 1 91 ? -13.083 12.157 -9.056 1.00 92.81 91 PRO A N 1
ATOM 686 C CA . PRO A 1 91 ? -13.749 10.919 -8.676 1.00 92.81 91 PRO A CA 1
ATOM 687 C C . PRO A 1 91 ? -13.992 10.038 -9.901 1.00 92.81 91 PRO A C 1
ATOM 689 O O . PRO A 1 91 ? -14.103 10.537 -11.018 1.00 92.81 91 PRO A O 1
ATOM 692 N N . GLN A 1 92 ? -14.099 8.724 -9.699 1.00 91.62 92 GLN A N 1
ATOM 693 C CA . GLN A 1 92 ? -14.310 7.733 -10.767 1.00 91.62 92 GLN A CA 1
ATOM 694 C C . GLN A 1 92 ? -13.138 7.550 -11.752 1.00 91.62 92 GLN A C 1
ATOM 696 O O . GLN A 1 92 ? -13.132 6.575 -12.508 1.00 91.62 92 GLN A O 1
ATOM 701 N N . GLN A 1 93 ? -12.112 8.408 -11.720 1.00 95.00 93 GLN A N 1
ATOM 702 C CA . GLN A 1 93 ? -10.900 8.229 -12.514 1.00 95.00 93 GLN A CA 1
ATOM 703 C C . GLN A 1 93 ? -10.041 7.094 -11.931 1.00 95.00 93 GLN A C 1
ATOM 705 O O . GLN A 1 93 ? -9.247 7.293 -11.012 1.00 95.00 93 GLN A O 1
ATOM 710 N N . GLN A 1 94 ? -10.196 5.893 -12.495 1.00 94.56 94 GLN A N 1
ATOM 711 C CA . GLN A 1 94 ? -9.533 4.668 -12.024 1.00 94.56 94 GLN A CA 1
ATOM 712 C C . GLN A 1 94 ? -8.062 4.553 -12.437 1.00 94.56 94 GLN A C 1
ATOM 714 O O . GLN A 1 94 ? -7.331 3.754 -11.848 1.00 94.56 94 GLN A O 1
ATOM 719 N N . THR A 1 95 ? -7.618 5.339 -13.421 1.00 97.12 95 THR A N 1
ATOM 720 C CA . THR A 1 95 ? -6.248 5.278 -13.939 1.00 97.12 95 THR A CA 1
ATOM 721 C C . THR A 1 95 ? -5.613 6.650 -14.130 1.00 97.12 95 THR A C 1
ATOM 723 O O . THR A 1 95 ? -6.289 7.629 -14.449 1.00 97.12 95 THR A O 1
ATOM 726 N N . THR A 1 96 ? -4.293 6.715 -13.981 1.00 98.31 96 THR A N 1
ATOM 727 C CA . THR A 1 96 ? -3.470 7.884 -14.332 1.00 98.31 96 THR A CA 1
ATOM 728 C C . THR A 1 96 ? -2.084 7.437 -14.783 1.00 98.31 96 THR A C 1
ATOM 730 O O . THR A 1 96 ? -1.715 6.287 -14.569 1.00 98.31 96 THR A O 1
ATOM 733 N N . ASP A 1 97 ? -1.303 8.322 -15.391 1.00 98.12 97 ASP A N 1
ATOM 734 C CA . ASP A 1 97 ? 0.102 8.055 -15.692 1.00 98.12 97 ASP A CA 1
ATOM 735 C C . ASP A 1 97 ? 1.010 8.209 -14.458 1.00 98.12 97 ASP A C 1
ATOM 737 O O . ASP A 1 97 ? 0.661 8.851 -13.458 1.00 98.12 97 ASP A O 1
ATOM 741 N N . ILE A 1 98 ? 2.194 7.605 -14.546 1.00 98.38 98 ILE A N 1
ATOM 742 C CA . ILE A 1 98 ? 3.188 7.569 -13.474 1.00 98.38 98 ILE A CA 1
ATOM 743 C C . ILE A 1 98 ? 3.719 8.946 -13.057 1.00 98.38 98 ILE A C 1
ATOM 745 O O . ILE A 1 98 ? 4.021 9.143 -11.878 1.00 98.38 98 ILE A O 1
ATOM 749 N N . ASP A 1 99 ? 3.795 9.916 -13.967 1.00 98.50 99 ASP A N 1
ATOM 750 C CA . ASP A 1 99 ? 4.314 11.246 -13.646 1.00 98.50 99 ASP A CA 1
ATOM 751 C C . ASP A 1 99 ? 3.265 12.076 -12.907 1.00 98.50 99 ASP A C 1
ATOM 753 O O . ASP A 1 99 ? 3.570 12.653 -11.860 1.00 98.50 99 ASP A O 1
ATOM 757 N N . THR A 1 100 ? 2.003 12.010 -13.338 1.00 98.56 100 THR A N 1
ATOM 758 C CA . THR A 1 100 ? 0.882 12.583 -12.587 1.00 98.56 100 THR A CA 1
ATOM 759 C C . THR A 1 100 ? 0.770 11.967 -11.188 1.00 98.56 100 THR A C 1
ATOM 761 O O . THR A 1 100 ? 0.554 12.695 -10.217 1.00 98.56 100 THR A O 1
ATOM 764 N N . PHE A 1 101 ? 0.953 10.647 -11.044 1.00 98.69 101 PHE A N 1
ATOM 765 C CA . PHE A 1 101 ? 0.976 9.994 -9.728 1.00 98.69 101 PHE A CA 1
ATOM 766 C C . PHE A 1 101 ? 2.107 10.524 -8.839 1.00 98.69 101 PHE A C 1
ATOM 768 O O . PHE A 1 101 ? 1.859 10.889 -7.684 1.00 98.69 101 PHE A O 1
ATOM 775 N N . ARG A 1 102 ? 3.338 10.593 -9.365 1.00 98.69 102 ARG A N 1
ATOM 776 C CA . ARG A 1 102 ? 4.496 11.128 -8.634 1.00 98.69 102 ARG A CA 1
ATOM 777 C C . ARG A 1 102 ? 4.238 12.543 -8.150 1.00 98.69 102 ARG A C 1
ATOM 779 O O . ARG A 1 102 ? 4.456 12.833 -6.979 1.00 98.69 102 ARG A O 1
ATOM 786 N N . GLU A 1 103 ? 3.782 13.409 -9.044 1.00 98.56 103 GLU A N 1
ATOM 787 C CA . GLU A 1 103 ? 3.611 14.827 -8.765 1.00 98.56 103 GLU A CA 1
ATOM 788 C C . GLU A 1 103 ? 2.447 15.066 -7.802 1.00 98.56 103 GLU A C 1
ATOM 790 O O . GLU A 1 103 ? 2.643 15.635 -6.728 1.00 98.56 103 GLU A O 1
ATOM 795 N N . LYS A 1 104 ? 1.248 14.597 -8.155 1.00 98.56 104 LYS A N 1
ATOM 796 C CA . LYS A 1 104 ? 0.004 15.008 -7.491 1.00 98.56 104 LYS A CA 1
ATOM 797 C C . LYS A 1 104 ? -0.365 14.168 -6.275 1.00 98.56 104 LYS A C 1
ATOM 799 O O . LYS A 1 104 ? -1.165 14.624 -5.463 1.00 98.56 104 LYS A O 1
ATOM 804 N N . ILE A 1 105 ? 0.192 12.963 -6.137 1.00 98.69 105 ILE A N 1
ATOM 805 C CA . ILE A 1 105 ? -0.128 12.055 -5.027 1.00 98.69 105 ILE A CA 1
ATOM 806 C C . ILE A 1 105 ? 1.123 11.743 -4.212 1.00 98.69 105 ILE A C 1
ATOM 808 O O . ILE A 1 105 ? 1.206 12.147 -3.054 1.00 98.69 105 ILE A O 1
ATOM 812 N N . LEU A 1 106 ? 2.104 11.043 -4.791 1.00 98.69 106 LEU A N 1
ATOM 813 C CA . LEU A 1 106 ? 3.227 10.504 -4.021 1.00 98.69 106 LEU A CA 1
ATOM 814 C C . LEU A 1 106 ? 4.070 11.614 -3.388 1.00 98.69 106 LEU A C 1
ATOM 816 O O . LEU A 1 106 ? 4.354 11.562 -2.195 1.00 98.69 106 LEU A O 1
ATOM 820 N N . SER A 1 107 ? 4.439 12.642 -4.158 1.00 98.62 107 SER A N 1
ATOM 821 C CA . SER A 1 107 ? 5.250 13.741 -3.632 1.00 98.62 107 SER A CA 1
ATOM 822 C C . SER A 1 107 ? 4.511 14.534 -2.556 1.00 98.62 107 SER A C 1
ATOM 824 O O . SER A 1 107 ? 5.131 14.944 -1.579 1.00 98.62 107 SER A O 1
ATOM 826 N N . VAL A 1 108 ? 3.192 14.705 -2.698 1.00 98.69 108 VAL A N 1
ATOM 827 C CA . VAL A 1 108 ? 2.348 15.390 -1.710 1.00 98.69 108 VAL A CA 1
ATOM 828 C C . VAL A 1 108 ? 2.305 14.590 -0.411 1.00 98.69 108 VAL A C 1
ATOM 830 O O . VAL A 1 108 ? 2.526 15.158 0.653 1.00 98.69 108 VAL A O 1
ATOM 833 N N . VAL A 1 109 ? 2.099 13.272 -0.496 1.00 98.69 109 VAL A N 1
ATOM 834 C CA . VAL A 1 109 ? 2.129 12.365 0.662 1.00 98.69 109 VAL A CA 1
ATOM 835 C C . VAL A 1 109 ? 3.470 12.448 1.390 1.00 98.69 109 VAL A C 1
ATOM 837 O O . VAL A 1 109 ? 3.494 12.711 2.589 1.00 98.69 109 VAL A O 1
ATOM 840 N N . LEU A 1 110 ? 4.584 12.269 0.676 1.00 98.38 110 LEU A N 1
ATOM 841 C CA . LEU A 1 110 ? 5.918 12.250 1.284 1.00 98.38 110 LEU A CA 1
ATOM 842 C C . LEU A 1 110 ? 6.283 13.601 1.912 1.00 98.38 110 LEU A C 1
ATOM 844 O O . LEU A 1 110 ? 6.769 13.642 3.040 1.00 98.38 110 LEU A O 1
ATOM 848 N N . LYS A 1 111 ? 5.996 14.711 1.219 1.00 98.50 111 LYS A N 1
ATOM 849 C CA . LYS A 1 111 ? 6.235 16.063 1.742 1.00 98.50 111 LYS A CA 1
ATOM 850 C C . LYS A 1 111 ? 5.388 16.361 2.970 1.00 98.50 111 LYS A C 1
ATOM 852 O O . LYS A 1 111 ? 5.866 17.029 3.873 1.00 98.50 111 LYS A O 1
ATOM 857 N N . GLU A 1 112 ? 4.145 15.891 3.025 1.00 98.50 112 GLU A N 1
ATOM 858 C CA . GLU A 1 112 ? 3.278 16.128 4.181 1.00 98.50 112 GLU A CA 1
ATOM 859 C C . GLU A 1 112 ? 3.664 15.286 5.395 1.00 98.50 112 GLU A C 1
ATOM 861 O O . GLU A 1 112 ? 3.561 15.784 6.514 1.00 98.50 112 GLU A O 1
ATOM 866 N N . ILE A 1 113 ? 4.154 14.058 5.198 1.00 98.19 113 ILE A N 1
ATOM 867 C CA . ILE A 1 113 ? 4.760 13.268 6.280 1.00 98.19 113 ILE A CA 1
ATOM 868 C C . ILE A 1 113 ? 5.957 14.030 6.865 1.00 98.19 113 ILE A C 1
ATOM 870 O O . ILE A 1 113 ? 6.027 14.222 8.081 1.00 98.19 113 ILE A O 1
ATOM 874 N N . ASP A 1 114 ? 6.851 14.518 6.003 1.00 97.69 114 ASP A N 1
ATOM 875 C CA . ASP A 1 114 ? 8.061 15.235 6.414 1.00 97.69 114 ASP A CA 1
ATOM 876 C C . ASP A 1 114 ? 7.750 16.582 7.082 1.00 97.69 114 ASP A C 1
ATOM 878 O O . ASP A 1 114 ? 8.173 16.838 8.208 1.00 97.69 114 ASP A O 1
ATOM 882 N N . ARG A 1 115 ? 6.899 17.408 6.458 1.00 98.19 115 ARG A N 1
ATOM 883 C CA . ARG A 1 115 ? 6.480 18.722 6.976 1.00 98.19 115 ARG A CA 1
ATOM 884 C C . ARG A 1 115 ? 5.847 18.634 8.366 1.00 98.19 115 ARG A C 1
ATOM 886 O O . ARG A 1 115 ? 5.932 19.585 9.139 1.00 98.19 115 ARG A O 1
ATOM 893 N N . ARG A 1 116 ? 5.174 17.523 8.676 1.00 97.62 116 ARG A N 1
ATOM 894 C CA . ARG A 1 116 ? 4.533 17.279 9.979 1.00 97.62 116 ARG A CA 1
ATOM 895 C C . ARG A 1 116 ? 5.473 16.618 10.995 1.00 97.62 116 ARG A C 1
ATOM 897 O O . ARG A 1 116 ? 5.053 16.400 12.125 1.00 97.62 116 ARG A O 1
ATOM 904 N N . GLY A 1 117 ? 6.710 16.291 10.613 1.00 96.88 117 GLY A N 1
ATOM 905 C CA . GLY A 1 117 ? 7.669 15.587 11.468 1.00 96.88 117 GLY A CA 1
ATOM 906 C C . GLY A 1 117 ? 7.291 14.129 11.740 1.00 96.88 117 GLY A C 1
ATOM 907 O O . GLY A 1 117 ? 7.726 13.555 12.733 1.00 96.88 117 GLY A O 1
ATOM 908 N N . LEU A 1 118 ? 6.469 13.522 10.880 1.00 96.69 118 LEU A N 1
ATOM 909 C CA . LEU A 1 118 ? 5.905 12.188 11.092 1.00 96.69 118 LEU A CA 1
ATOM 910 C C . LEU A 1 118 ? 6.734 11.070 10.436 1.00 96.69 118 LEU A C 1
ATOM 912 O O . LEU A 1 118 ? 6.360 9.901 10.514 1.00 96.69 118 LEU A O 1
ATOM 916 N N . SER A 1 119 ? 7.868 11.395 9.809 1.00 94.38 119 SER A N 1
ATOM 917 C CA . SER A 1 119 ? 8.716 10.447 9.066 1.00 94.38 119 SER A CA 1
ATOM 918 C C . SER A 1 119 ? 9.213 9.268 9.904 1.00 94.38 119 SER A C 1
ATOM 920 O O . SER A 1 119 ? 9.397 8.187 9.356 1.00 94.38 119 SER A O 1
ATOM 922 N N . ALA A 1 120 ? 9.411 9.458 11.214 1.00 92.94 120 ALA A N 1
ATOM 923 C CA . ALA A 1 120 ? 9.819 8.403 12.148 1.00 92.94 120 ALA A CA 1
ATOM 924 C C . ALA A 1 120 ? 8.641 7.560 12.680 1.00 92.94 120 ALA A C 1
ATOM 926 O O . ALA A 1 120 ? 8.859 6.537 13.323 1.00 92.94 120 ALA A O 1
ATOM 927 N N . GLN A 1 121 ? 7.404 7.995 12.428 1.00 94.62 121 GLN A N 1
ATOM 928 C CA . GLN A 1 121 ? 6.188 7.442 13.022 1.00 94.62 121 GLN A CA 1
ATOM 929 C C . GLN A 1 121 ? 5.307 6.727 11.992 1.00 94.62 121 GLN A C 1
ATOM 931 O O . GLN A 1 121 ? 4.726 5.694 12.305 1.00 94.62 121 GLN A O 1
ATOM 936 N N . ILE A 1 122 ? 5.177 7.261 10.775 1.00 97.50 122 ILE A N 1
ATOM 937 C CA . ILE A 1 122 ? 4.281 6.690 9.764 1.00 97.50 122 ILE A CA 1
ATOM 938 C C . ILE A 1 122 ? 4.893 5.434 9.158 1.00 97.50 122 ILE A C 1
ATOM 940 O O . ILE A 1 122 ? 5.927 5.492 8.497 1.00 97.50 122 ILE A O 1
ATOM 944 N N . ASP A 1 123 ? 4.182 4.324 9.327 1.00 97.06 123 ASP A N 1
ATOM 945 C CA . ASP A 1 123 ? 4.463 3.056 8.659 1.00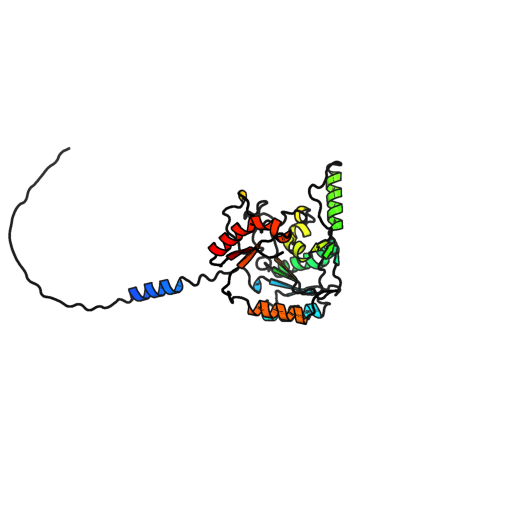 97.06 123 ASP A CA 1
ATOM 946 C C . ASP A 1 123 ? 3.486 2.802 7.500 1.00 97.06 123 ASP A C 1
ATOM 948 O O . ASP A 1 123 ? 3.841 2.135 6.525 1.00 97.06 123 ASP A O 1
ATOM 952 N N . TYR A 1 124 ? 2.264 3.348 7.587 1.00 96.69 124 TYR A N 1
ATOM 953 C CA . TYR A 1 124 ? 1.153 3.028 6.692 1.00 96.69 124 TYR A CA 1
ATOM 954 C C . TYR A 1 124 ? 0.641 4.261 5.937 1.00 96.69 124 TYR A C 1
ATOM 956 O O . TYR A 1 124 ? 0.250 5.249 6.553 1.00 96.69 124 TYR A O 1
ATOM 964 N N . VAL A 1 125 ? 0.536 4.179 4.609 1.00 98.56 125 VAL A N 1
ATOM 965 C CA . VAL A 1 125 ? -0.207 5.137 3.773 1.00 98.56 125 VAL A CA 1
ATOM 966 C C . VAL A 1 125 ? -1.501 4.482 3.302 1.00 98.56 125 VAL A C 1
ATOM 968 O O . VAL A 1 125 ? -1.509 3.620 2.418 1.00 98.56 125 VAL A O 1
ATOM 971 N N . VAL A 1 126 ? -2.607 4.905 3.901 1.00 98.62 126 VAL A N 1
ATOM 972 C CA . VAL A 1 126 ? -3.941 4.346 3.684 1.00 98.62 126 VAL A CA 1
ATOM 973 C C . VAL A 1 126 ? -4.730 5.301 2.800 1.00 98.62 126 VAL A C 1
ATOM 975 O O . VAL A 1 126 ? -5.116 6.376 3.244 1.00 98.62 126 VAL A O 1
ATOM 978 N N . TYR A 1 127 ? -4.994 4.922 1.557 1.00 98.81 127 TYR A N 1
ATOM 979 C CA . TYR A 1 127 ? -5.906 5.667 0.692 1.00 98.81 127 TYR A CA 1
ATOM 980 C C . TYR A 1 127 ? -7.350 5.312 1.038 1.00 98.81 127 TYR A C 1
ATOM 982 O O . TYR A 1 127 ? -7.644 4.146 1.287 1.00 98.81 127 TYR A O 1
ATOM 990 N N . SER A 1 128 ? -8.247 6.300 1.040 1.00 98.62 128 SER A N 1
ATOM 991 C CA . SER A 1 128 ? -9.689 6.072 1.179 1.00 98.62 128 SER A CA 1
ATOM 992 C C . SER A 1 128 ? -10.269 5.416 -0.088 1.00 98.62 128 SER A C 1
ATOM 994 O O . SER A 1 128 ? -9.857 4.315 -0.446 1.00 98.62 128 SER A O 1
ATOM 996 N N . SER A 1 129 ? -11.205 6.061 -0.782 1.00 97.94 129 SER A N 1
ATOM 997 C CA . SER A 1 129 ? -11.707 5.618 -2.083 1.00 97.94 129 SER A CA 1
ATOM 998 C C . SER A 1 129 ? -11.515 6.692 -3.154 1.00 97.94 129 SER A C 1
ATOM 1000 O O . SER A 1 129 ? -11.011 7.781 -2.879 1.00 97.94 129 SER A O 1
ATOM 1002 N N . ASP A 1 130 ? -11.889 6.374 -4.396 1.00 97.38 130 ASP A N 1
ATOM 1003 C CA . ASP A 1 130 ? -11.862 7.293 -5.544 1.00 97.38 130 ASP A CA 1
ATOM 1004 C C . ASP A 1 130 ? -10.498 7.955 -5.814 1.00 97.38 130 ASP A C 1
ATOM 1006 O O . ASP A 1 130 ? -10.422 9.065 -6.338 1.00 97.38 130 ASP A O 1
ATOM 1010 N N . PHE A 1 131 ? -9.419 7.255 -5.476 1.00 98.19 131 PHE A N 1
ATOM 1011 C CA . PHE A 1 131 ? -8.082 7.468 -6.026 1.00 98.19 131 PHE A CA 1
ATOM 1012 C C . PHE A 1 131 ? -7.852 6.503 -7.200 1.00 98.19 131 PHE A C 1
ATOM 1014 O O . PHE A 1 131 ? -8.556 5.489 -7.298 1.00 98.19 131 PHE A O 1
ATOM 1021 N N . PRO A 1 132 ? -6.882 6.769 -8.095 1.00 97.75 132 PRO A N 1
ATOM 1022 C CA . PRO A 1 132 ? -6.606 5.850 -9.189 1.00 97.75 132 PRO A CA 1
ATOM 1023 C C . PRO A 1 132 ? -6.077 4.537 -8.609 1.00 97.75 132 PRO A C 1
ATOM 1025 O O . PRO A 1 132 ? -5.198 4.541 -7.751 1.00 97.75 132 PRO A O 1
ATOM 1028 N N . THR A 1 133 ? -6.608 3.404 -9.061 1.00 97.00 133 THR A N 1
ATOM 1029 C CA . THR A 1 133 ? -6.153 2.078 -8.622 1.00 97.00 133 THR A CA 1
ATOM 1030 C C . THR A 1 133 ? -5.024 1.561 -9.506 1.00 97.00 133 THR A C 1
ATOM 1032 O O . THR A 1 133 ? -4.139 0.867 -9.004 1.00 97.00 133 THR A O 1
ATOM 1035 N N . GLY A 1 134 ? -5.026 1.933 -10.791 1.00 97.50 134 GLY A N 1
ATOM 1036 C CA . GLY A 1 134 ? -3.997 1.590 -11.770 1.00 97.50 134 GLY A CA 1
ATOM 1037 C C . GLY A 1 134 ? -3.187 2.805 -12.220 1.00 97.50 134 GLY A C 1
ATOM 1038 O O . GLY A 1 134 ? -3.740 3.848 -12.556 1.00 97.50 134 GLY A O 1
ATOM 1039 N N . ILE A 1 135 ? -1.870 2.661 -12.265 1.00 98.56 135 ILE A N 1
ATOM 1040 C CA . ILE A 1 135 ? -0.929 3.693 -12.692 1.00 98.56 135 ILE A CA 1
ATOM 1041 C C . ILE A 1 135 ? -0.178 3.186 -13.924 1.00 98.56 135 ILE A C 1
ATOM 1043 O O . ILE A 1 135 ? 0.474 2.143 -13.854 1.00 98.56 135 ILE A O 1
ATOM 1047 N N . ASP A 1 136 ? -0.267 3.907 -15.042 1.00 98.25 136 ASP A N 1
ATOM 1048 C CA . ASP A 1 136 ? 0.477 3.577 -16.259 1.00 98.25 136 ASP A CA 1
ATOM 1049 C C . ASP A 1 136 ? 1.964 3.904 -16.079 1.00 98.25 136 ASP A C 1
ATOM 1051 O O . ASP A 1 136 ? 2.375 5.065 -16.059 1.00 98.25 136 ASP A O 1
ATOM 1055 N N . VAL A 1 137 ? 2.765 2.849 -15.952 1.00 97.31 137 VAL A N 1
ATOM 1056 C CA . VAL A 1 137 ? 4.228 2.865 -15.825 1.00 97.31 137 VAL A CA 1
ATOM 1057 C C . VAL A 1 137 ? 4.933 2.624 -17.163 1.00 97.31 137 VAL A C 1
ATOM 1059 O O . VAL A 1 137 ? 6.163 2.567 -17.216 1.00 97.31 137 VAL A O 1
ATOM 1062 N N . GLY A 1 138 ? 4.179 2.507 -18.260 1.00 95.88 138 GLY A N 1
ATOM 1063 C CA . GLY A 1 138 ? 4.705 2.376 -19.616 1.00 95.88 138 GLY A CA 1
ATOM 1064 C C . GLY A 1 138 ? 5.716 3.463 -20.011 1.00 9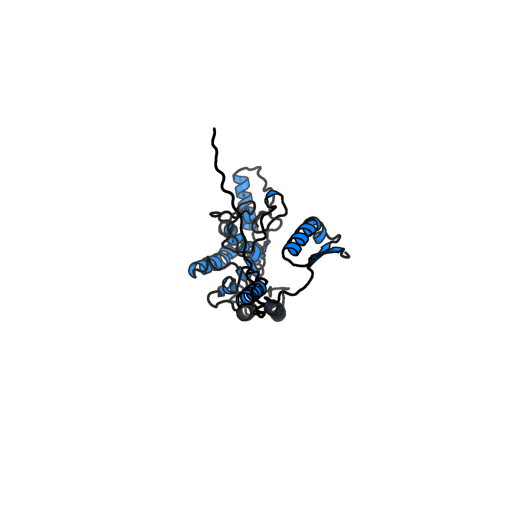5.88 138 GLY A C 1
ATOM 1065 O O . GLY A 1 138 ? 6.728 3.110 -20.622 1.00 95.88 138 GLY A O 1
ATOM 1066 N N . PRO A 1 139 ? 5.511 4.755 -19.670 1.00 95.75 139 PRO A N 1
ATOM 1067 C CA . PRO A 1 139 ? 6.496 5.802 -19.942 1.00 95.75 139 PRO A CA 1
ATOM 1068 C C . PRO A 1 139 ? 7.886 5.504 -19.366 1.00 95.75 139 PRO A C 1
ATOM 1070 O O . PRO A 1 139 ? 8.872 5.576 -20.099 1.00 95.75 139 PRO A O 1
ATOM 1073 N N . ASP A 1 140 ? 7.973 5.086 -18.101 1.00 95.50 140 ASP A N 1
ATOM 1074 C CA . ASP A 1 140 ? 9.263 4.764 -17.482 1.00 95.50 140 ASP A CA 1
ATOM 1075 C C . ASP A 1 140 ? 9.872 3.475 -18.033 1.00 95.50 140 ASP A C 1
ATOM 1077 O O . ASP A 1 140 ? 11.088 3.395 -18.193 1.00 95.50 140 ASP A O 1
ATOM 1081 N N . ALA A 1 141 ? 9.047 2.469 -18.345 1.00 93.94 141 ALA A N 1
ATOM 1082 C CA . ALA A 1 141 ? 9.532 1.228 -18.942 1.00 93.94 141 ALA A CA 1
ATOM 1083 C C . ALA A 1 141 ? 10.223 1.493 -20.291 1.00 93.94 141 ALA A C 1
ATOM 1085 O O . ALA A 1 141 ? 11.324 0.994 -20.530 1.00 93.94 141 ALA A O 1
ATOM 1086 N N . ARG A 1 142 ? 9.615 2.338 -21.139 1.00 93.12 142 ARG A N 1
ATOM 1087 C CA . ARG A 1 142 ? 10.195 2.756 -22.427 1.00 93.12 142 ARG A CA 1
ATOM 1088 C C . ARG A 1 142 ? 11.478 3.559 -22.246 1.00 93.12 142 ARG A C 1
ATOM 1090 O O . ARG A 1 142 ? 12.453 3.311 -22.948 1.00 93.12 142 ARG A O 1
ATOM 1097 N N . GLU A 1 143 ? 11.492 4.501 -21.306 1.00 93.50 143 GLU A N 1
ATOM 1098 C CA . GLU A 1 143 ? 12.682 5.308 -21.015 1.00 93.50 143 GLU A CA 1
ATOM 1099 C C . GLU A 1 143 ? 13.838 4.444 -20.488 1.00 93.50 143 GLU A C 1
ATOM 1101 O O . GLU A 1 143 ? 14.991 4.632 -20.876 1.00 93.50 143 GLU A O 1
ATOM 1106 N N . PHE A 1 144 ? 13.550 3.450 -19.648 1.00 91.81 144 PHE A N 1
ATOM 1107 C CA . PHE A 1 144 ? 14.569 2.522 -19.169 1.00 91.81 144 PHE A CA 1
ATOM 1108 C C . PHE A 1 144 ? 15.120 1.636 -20.290 1.00 91.81 144 PHE A C 1
ATOM 1110 O O . PHE A 1 144 ? 16.337 1.498 -20.419 1.00 91.81 144 PHE A O 1
ATOM 1117 N N . GLU A 1 145 ? 14.248 1.068 -21.125 1.00 91.88 145 GLU A N 1
ATOM 1118 C CA . GLU A 1 145 ? 14.675 0.268 -22.273 1.00 91.88 145 GLU A CA 1
ATOM 1119 C C . GLU A 1 145 ? 15.532 1.092 -23.245 1.00 91.88 145 GLU A C 1
ATOM 1121 O O . GLU A 1 145 ? 16.571 0.618 -23.709 1.00 91.88 145 GLU A O 1
ATOM 1126 N N . LYS A 1 146 ? 15.156 2.352 -23.487 1.00 93.44 146 LYS A N 1
ATOM 1127 C CA . LYS A 1 146 ? 15.954 3.298 -24.271 1.00 93.44 146 LYS A CA 1
ATOM 1128 C C . LYS A 1 146 ? 17.357 3.475 -23.677 1.00 93.44 146 LYS A C 1
ATOM 1130 O O . LYS A 1 146 ? 18.337 3.257 -24.384 1.00 93.44 146 LYS A O 1
ATOM 1135 N N . ARG A 1 147 ? 17.473 3.773 -22.376 1.00 92.00 147 ARG A N 1
ATOM 1136 C CA . ARG A 1 147 ? 18.773 3.943 -21.690 1.00 92.00 147 ARG A CA 1
ATOM 1137 C C . ARG A 1 147 ? 19.634 2.680 -21.693 1.00 92.00 147 ARG A C 1
ATOM 1139 O O . ARG A 1 147 ? 20.860 2.773 -21.726 1.00 92.00 147 ARG A O 1
ATOM 1146 N N . LEU A 1 148 ? 19.017 1.499 -21.623 1.00 91.44 148 LEU A N 1
ATOM 1147 C CA . LEU A 1 148 ? 19.732 0.226 -21.751 1.00 91.44 148 LEU A CA 1
ATOM 1148 C C . LEU A 1 148 ? 20.371 0.093 -23.137 1.00 91.44 148 LEU A C 1
ATOM 1150 O O . LEU A 1 148 ? 21.563 -0.202 -23.227 1.00 91.44 148 LEU A O 1
ATOM 1154 N N . ARG A 1 149 ? 19.597 0.360 -24.196 1.00 92.25 149 ARG A N 1
ATOM 1155 C CA . ARG A 1 149 ? 20.058 0.266 -25.589 1.00 92.25 149 ARG A CA 1
ATOM 1156 C C . ARG A 1 149 ? 21.086 1.339 -25.953 1.00 92.25 149 ARG A C 1
ATOM 1158 O O . ARG A 1 149 ? 21.999 1.060 -26.718 1.00 92.25 149 ARG A O 1
ATOM 1165 N N . GLU A 1 150 ? 20.989 2.537 -25.375 1.00 94.62 150 GLU A N 1
ATOM 1166 C CA . GLU A 1 150 ? 22.004 3.593 -25.534 1.00 94.62 150 GLU A CA 1
ATOM 1167 C C . GLU A 1 150 ? 23.375 3.170 -24.985 1.00 94.62 150 GLU A C 1
ATOM 1169 O O . GLU A 1 150 ? 24.403 3.503 -25.568 1.00 94.62 150 GLU A O 1
ATOM 1174 N N . LYS A 1 151 ? 23.406 2.417 -23.877 1.00 92.44 151 LYS A N 1
ATOM 1175 C CA . LYS A 1 151 ? 24.657 1.903 -23.292 1.00 92.44 151 LYS A CA 1
ATOM 1176 C C . LYS A 1 151 ? 25.208 0.695 -24.040 1.00 92.44 151 LYS A C 1
ATOM 1178 O O . LYS A 1 151 ? 26.420 0.508 -24.090 1.00 92.44 151 LYS A O 1
ATOM 1183 N N . ASN A 1 152 ? 24.327 -0.150 -24.561 1.00 93.50 152 ASN A N 1
ATOM 1184 C CA . ASN A 1 152 ? 24.682 -1.318 -25.352 1.00 93.50 152 ASN A CA 1
ATOM 1185 C C . ASN A 1 152 ? 23.520 -1.635 -26.312 1.00 93.50 152 ASN A C 1
ATOM 1187 O O . ASN A 1 152 ? 22.488 -2.112 -25.841 1.00 93.50 152 ASN A O 1
ATOM 1191 N N . PRO A 1 153 ? 23.674 -1.419 -27.633 1.00 91.50 153 PRO A N 1
ATOM 1192 C CA . PRO A 1 153 ? 22.600 -1.625 -28.610 1.00 91.50 153 PRO A CA 1
ATOM 1193 C C . PRO A 1 153 ? 21.983 -3.031 -28.601 1.00 91.50 153 PRO A C 1
ATOM 1195 O O . PRO A 1 153 ? 20.793 -3.176 -28.873 1.00 91.50 153 PRO A O 1
ATOM 1198 N N . GLU A 1 154 ? 22.765 -4.048 -28.229 1.00 91.56 154 GLU A N 1
ATOM 1199 C CA . GLU A 1 154 ? 22.329 -5.449 -28.146 1.00 91.56 154 GLU A CA 1
ATOM 1200 C C . GLU A 1 154 ? 21.748 -5.823 -26.769 1.00 91.56 154 GLU A C 1
ATOM 1202 O O . GLU A 1 154 ? 21.311 -6.958 -26.551 1.00 91.56 154 GLU A O 1
ATOM 1207 N N . ALA A 1 155 ? 21.741 -4.895 -25.803 1.00 89.00 155 ALA A N 1
ATOM 1208 C CA . ALA A 1 155 ? 21.206 -5.156 -24.475 1.00 89.00 155 ALA A CA 1
ATOM 1209 C C . ALA A 1 155 ? 19.694 -5.380 -24.528 1.00 89.00 155 ALA A C 1
ATOM 1211 O O . ALA A 1 155 ? 18.912 -4.528 -24.951 1.00 89.00 155 ALA A O 1
ATOM 1212 N N . LYS A 1 156 ? 19.280 -6.530 -24.001 1.00 86.69 156 LYS A N 1
ATOM 1213 C CA . LYS A 1 156 ? 17.879 -6.858 -23.750 1.00 86.69 156 LYS A CA 1
ATOM 1214 C C . LYS A 1 156 ? 17.604 -6.709 -22.266 1.00 86.69 156 LYS A C 1
ATOM 1216 O O . LYS A 1 156 ? 18.412 -7.145 -21.447 1.00 86.69 156 LYS A O 1
ATOM 1221 N N . TRP A 1 157 ? 16.459 -6.131 -21.914 1.00 87.19 157 TRP A N 1
ATOM 1222 C CA . TRP A 1 157 ? 15.990 -6.151 -20.532 1.00 87.19 157 TRP A CA 1
ATOM 1223 C C . TRP A 1 157 ? 15.662 -7.606 -20.162 1.00 87.19 157 TRP A C 1
ATOM 1225 O O . TRP A 1 157 ? 14.761 -8.174 -20.777 1.00 87.19 157 TRP A O 1
ATOM 1235 N N . PRO A 1 158 ? 16.357 -8.234 -19.189 1.00 79.62 158 PRO A N 1
ATOM 1236 C CA . PRO A 1 158 ? 16.152 -9.655 -18.905 1.00 79.62 158 PRO A CA 1
ATOM 1237 C C . PRO A 1 158 ? 14.726 -10.003 -18.464 1.00 79.62 158 PRO A C 1
ATOM 1239 O O . PRO A 1 158 ? 14.218 -11.054 -18.828 1.00 79.62 158 PRO A O 1
ATOM 1242 N N . ASN A 1 159 ? 14.082 -9.111 -17.703 1.00 80.56 159 ASN A N 1
ATOM 1243 C CA . ASN A 1 159 ? 12.731 -9.287 -17.175 1.00 80.56 159 ASN A CA 1
ATOM 1244 C C . ASN A 1 159 ? 11.948 -7.974 -17.335 1.00 80.56 159 ASN A C 1
ATOM 1246 O O . ASN A 1 159 ? 11.886 -7.193 -16.380 1.00 80.56 159 ASN A O 1
ATOM 1250 N N . PRO A 1 160 ? 11.416 -7.680 -18.533 1.00 82.56 160 PRO A N 1
ATOM 1251 C CA . PRO A 1 160 ? 10.572 -6.510 -18.727 1.00 82.56 160 PRO A CA 1
ATOM 1252 C C . PRO A 1 160 ? 9.272 -6.649 -17.918 1.00 82.56 160 PRO A C 1
ATOM 1254 O O . PRO A 1 160 ? 8.865 -7.766 -17.577 1.00 82.56 160 PRO A O 1
ATOM 1257 N N . PRO A 1 161 ? 8.601 -5.531 -17.601 1.00 84.19 161 PRO A N 1
ATOM 1258 C CA . PRO A 1 161 ? 7.355 -5.569 -16.855 1.00 84.19 161 PRO A CA 1
ATOM 1259 C C . PRO A 1 161 ? 6.297 -6.388 -17.599 1.00 84.19 161 PRO A C 1
ATOM 1261 O O . PRO A 1 161 ? 6.054 -6.180 -18.785 1.00 84.19 161 PRO A O 1
ATOM 1264 N N . LEU A 1 162 ? 5.637 -7.301 -16.879 1.00 82.69 162 LEU A N 1
ATOM 1265 C CA . LEU A 1 162 ? 4.576 -8.152 -17.437 1.00 82.69 162 LEU A CA 1
ATOM 1266 C C . LEU A 1 162 ? 3.358 -7.340 -17.899 1.00 82.69 162 LEU A C 1
ATOM 1268 O O . LEU A 1 162 ? 2.620 -7.770 -18.779 1.00 82.69 162 LEU A O 1
ATOM 1272 N N . THR A 1 163 ? 3.132 -6.179 -17.281 1.00 90.44 163 THR A N 1
ATOM 1273 C CA . THR A 1 163 ? 2.070 -5.239 -17.642 1.00 90.44 163 THR A CA 1
ATOM 1274 C C . THR A 1 163 ? 2.585 -3.812 -17.479 1.00 90.44 163 THR A C 1
ATOM 1276 O O . THR A 1 163 ? 3.469 -3.559 -16.660 1.00 90.44 163 THR A O 1
ATOM 1279 N N . THR A 1 164 ? 2.005 -2.864 -18.210 1.00 92.88 164 THR A N 1
ATOM 1280 C CA . THR A 1 164 ? 2.324 -1.438 -18.064 1.00 92.88 164 THR A CA 1
ATOM 1281 C C . THR A 1 164 ? 1.470 -0.739 -17.011 1.00 92.88 164 THR A C 1
ATOM 1283 O O . THR A 1 164 ? 1.583 0.469 -16.867 1.00 92.88 164 THR A O 1
ATOM 1286 N N . VAL A 1 165 ? 0.631 -1.460 -16.260 1.00 96.50 165 VAL A N 1
ATOM 1287 C CA . VAL A 1 165 ? -0.228 -0.877 -15.223 1.00 96.50 165 VAL A CA 1
ATOM 1288 C C . VAL A 1 165 ? 0.159 -1.450 -13.865 1.00 96.50 165 VAL A C 1
ATOM 1290 O O . VAL A 1 165 ? 0.008 -2.642 -13.606 1.00 96.50 165 VAL A O 1
ATOM 1293 N N . ALA A 1 166 ? 0.645 -0.590 -12.977 1.00 96.25 166 ALA A N 1
ATOM 1294 C CA . ALA A 1 166 ? 0.978 -0.946 -11.604 1.00 96.25 166 ALA A CA 1
ATOM 1295 C C . ALA A 1 166 ? -0.106 -0.456 -10.638 1.00 96.25 166 ALA A C 1
ATOM 1297 O O . ALA A 1 166 ? -0.750 0.561 -10.873 1.00 96.25 166 ALA A O 1
ATOM 1298 N N . SER A 1 167 ? -0.308 -1.154 -9.521 1.00 97.31 167 SER A N 1
ATOM 1299 C CA . SER A 1 167 ? -1.223 -0.682 -8.476 1.00 97.31 167 SER A CA 1
ATOM 1300 C C . SER A 1 167 ? -0.669 0.561 -7.776 1.00 97.31 167 SER A C 1
ATOM 1302 O O . SER A 1 167 ? 0.516 0.568 -7.430 1.00 97.31 167 SER A O 1
ATOM 1304 N N . ILE A 1 168 ? -1.523 1.535 -7.448 1.00 98.44 168 ILE A N 1
ATOM 1305 C CA . ILE A 1 168 ? -1.128 2.701 -6.636 1.00 98.44 168 ILE A CA 1
ATOM 1306 C C . ILE A 1 168 ? -0.464 2.288 -5.314 1.00 98.44 168 ILE A C 1
ATOM 1308 O O . ILE A 1 168 ? 0.592 2.803 -4.964 1.00 98.44 168 ILE A O 1
ATOM 1312 N N . THR A 1 169 ? -1.025 1.298 -4.617 1.00 98.50 169 THR A N 1
ATOM 1313 C CA . THR A 1 169 ? -0.513 0.822 -3.325 1.00 98.50 169 THR A CA 1
ATOM 1314 C C . THR A 1 169 ? 0.856 0.162 -3.464 1.00 98.50 169 THR A C 1
ATOM 1316 O O . THR A 1 169 ? 1.743 0.423 -2.659 1.00 98.50 169 THR A O 1
ATOM 1319 N N . GLY A 1 170 ? 1.079 -0.631 -4.515 1.00 97.56 170 GLY A N 1
ATOM 1320 C CA . GLY A 1 170 ? 2.393 -1.203 -4.825 1.00 97.56 170 GLY A CA 1
ATOM 1321 C C . GLY A 1 170 ? 3.455 -0.144 -5.143 1.00 97.56 170 GLY A C 1
ATOM 1322 O O . GLY A 1 170 ? 4.597 -0.269 -4.707 1.00 97.56 170 GLY A O 1
ATOM 1323 N N . LEU A 1 171 ? 3.087 0.930 -5.845 1.00 98.19 171 LEU A N 1
ATOM 1324 C CA . LEU A 1 171 ? 4.014 2.030 -6.125 1.00 98.19 171 LEU A CA 1
ATOM 1325 C C . LEU A 1 171 ? 4.299 2.889 -4.887 1.00 98.19 171 LEU A C 1
ATOM 1327 O O . LEU A 1 171 ? 5.440 3.295 -4.688 1.00 98.19 171 LEU A O 1
ATOM 1331 N N . THR A 1 172 ? 3.304 3.123 -4.028 1.00 98.62 172 THR A N 1
ATOM 1332 C CA . THR A 1 172 ? 3.499 3.784 -2.727 1.00 98.62 172 THR A CA 1
ATOM 1333 C C . THR A 1 172 ? 4.336 2.923 -1.783 1.00 98.62 172 THR A C 1
ATOM 1335 O O . THR A 1 172 ? 5.198 3.439 -1.077 1.00 98.62 172 THR A O 1
ATOM 1338 N N . TYR A 1 173 ? 4.168 1.601 -1.824 1.00 98.19 173 TYR A N 1
ATOM 1339 C CA . TYR A 1 173 ? 5.039 0.670 -1.112 1.00 98.19 173 TYR A CA 1
ATOM 1340 C C . TYR A 1 173 ? 6.498 0.821 -1.529 1.00 98.19 173 TYR A C 1
ATOM 1342 O O . TYR A 1 173 ? 7.383 0.924 -0.682 1.00 98.19 173 TYR A O 1
ATOM 1350 N N . LEU A 1 174 ? 6.733 0.930 -2.834 1.00 97.19 174 LEU A N 1
ATOM 1351 C CA . LEU A 1 174 ? 8.042 1.139 -3.447 1.00 97.19 174 LEU A CA 1
ATOM 1352 C C . LEU A 1 174 ? 8.359 2.634 -3.649 1.00 97.19 174 LEU A C 1
ATOM 1354 O O . LEU A 1 174 ? 9.012 2.993 -4.630 1.00 97.19 174 LEU A O 1
ATOM 1358 N N . TRP A 1 175 ? 7.909 3.516 -2.745 1.00 97.44 175 TRP A N 1
ATOM 1359 C CA . TRP A 1 175 ? 7.957 4.970 -2.955 1.00 97.44 175 TRP A CA 1
ATOM 1360 C C . TRP A 1 175 ? 9.346 5.491 -3.334 1.00 97.44 175 TRP A C 1
ATOM 1362 O O . TRP A 1 175 ? 9.445 6.376 -4.184 1.00 97.44 175 TRP A O 1
ATOM 1372 N N . PHE A 1 176 ? 10.418 4.957 -2.733 1.00 95.81 176 PHE A N 1
ATOM 1373 C CA . PHE A 1 176 ? 11.771 5.460 -2.961 1.00 95.81 176 PHE A CA 1
ATOM 1374 C C . PHE A 1 176 ? 12.191 5.276 -4.424 1.00 95.81 176 PHE A C 1
ATOM 1376 O O . PHE A 1 176 ? 12.359 6.287 -5.113 1.00 95.81 176 PHE A O 1
ATOM 1383 N N . PRO A 1 177 ? 12.292 4.046 -4.969 1.00 95.50 177 PRO A N 1
ATOM 1384 C CA . PRO A 1 177 ? 12.657 3.875 -6.370 1.00 95.50 177 PRO A CA 1
ATOM 1385 C C . PRO A 1 177 ? 11.652 4.485 -7.343 1.00 95.50 177 PRO A C 1
ATOM 1387 O O . PRO A 1 177 ? 12.061 4.966 -8.398 1.00 95.50 177 PRO A O 1
ATOM 1390 N N . VAL A 1 178 ? 10.364 4.531 -6.990 1.00 97.00 178 VAL A N 1
ATOM 1391 C CA . VAL A 1 178 ? 9.358 5.205 -7.817 1.00 97.00 178 VAL A CA 1
ATOM 1392 C C . VAL A 1 178 ? 9.632 6.706 -7.895 1.00 97.00 178 VAL A C 1
ATOM 1394 O O . VAL A 1 178 ? 9.640 7.251 -8.998 1.00 97.00 178 VAL A O 1
ATOM 1397 N N . SER A 1 179 ? 9.917 7.372 -6.772 1.00 96.44 179 SER A N 1
ATOM 1398 C CA . SER A 1 179 ? 10.231 8.809 -6.730 1.00 96.44 179 SER A CA 1
ATOM 1399 C C . SER A 1 179 ? 11.518 9.150 -7.487 1.00 96.44 179 SER A C 1
ATOM 1401 O O . SER A 1 179 ? 11.595 10.185 -8.141 1.00 96.44 179 SER A O 1
ATOM 1403 N N . GLN A 1 180 ? 12.498 8.243 -7.449 1.00 95.44 180 GLN A N 1
ATOM 1404 C CA . GLN A 1 180 ? 13.812 8.411 -8.069 1.00 95.44 180 GLN A CA 1
ATOM 1405 C C . GLN A 1 180 ? 13.877 7.910 -9.522 1.00 95.44 180 GLN A C 1
ATOM 1407 O O . GLN A 1 180 ? 14.952 7.917 -10.120 1.00 95.44 180 GLN A O 1
ATOM 1412 N N . ARG A 1 181 ? 12.753 7.455 -10.102 1.00 95.31 181 ARG A N 1
ATOM 1413 C CA . ARG A 1 181 ? 12.697 6.860 -11.455 1.00 95.31 181 ARG A CA 1
ATOM 1414 C C . ARG A 1 181 ? 13.714 5.721 -11.643 1.00 95.31 181 ARG A C 1
ATOM 1416 O O . ARG A 1 181 ? 14.307 5.562 -12.710 1.00 95.31 181 ARG A O 1
ATOM 1423 N N . LEU A 1 182 ? 13.938 4.931 -10.592 1.00 92.06 182 LEU A N 1
ATOM 1424 C CA . LEU A 1 182 ? 14.828 3.773 -10.628 1.00 92.06 182 LEU A CA 1
ATOM 1425 C C . LEU A 1 182 ? 14.060 2.556 -11.132 1.00 92.06 182 LEU A C 1
ATOM 1427 O O . LEU A 1 182 ? 13.006 2.220 -10.608 1.00 92.06 182 LEU A O 1
ATOM 1431 N N . ASN A 1 183 ? 14.631 1.819 -12.078 1.00 89.06 183 ASN A N 1
ATOM 1432 C CA . ASN A 1 183 ? 14.016 0.624 -12.661 1.00 89.06 183 ASN A CA 1
ATOM 1433 C C . ASN A 1 183 ? 13.760 -0.514 -11.656 1.00 89.06 183 ASN A C 1
ATOM 1435 O O . ASN A 1 183 ? 13.020 -1.444 -11.962 1.00 89.06 183 ASN A O 1
ATOM 1439 N N . MET A 1 184 ? 14.359 -0.462 -10.462 1.00 88.56 184 MET A N 1
ATOM 1440 C CA . MET A 1 184 ? 14.241 -1.527 -9.465 1.00 88.56 184 MET A CA 1
ATOM 1441 C C . MET A 1 184 ? 12.804 -1.786 -8.985 1.00 88.56 184 MET A C 1
ATOM 1443 O O . MET A 1 184 ? 12.557 -2.870 -8.471 1.00 88.56 184 MET A O 1
ATOM 1447 N N . TYR A 1 185 ? 11.852 -0.855 -9.157 1.00 91.75 185 TYR A N 1
ATOM 1448 C CA . TYR A 1 185 ? 10.445 -1.132 -8.820 1.00 91.75 185 TYR A CA 1
ATOM 1449 C C . TYR A 1 185 ? 9.737 -2.046 -9.839 1.00 91.75 185 TYR A C 1
ATOM 1451 O O . TYR A 1 185 ? 8.641 -2.523 -9.559 1.00 91.75 185 TYR A O 1
ATOM 1459 N N . PHE A 1 186 ? 10.356 -2.323 -10.992 1.00 91.25 186 PHE A N 1
ATOM 1460 C CA . PHE A 1 186 ? 9.901 -3.342 -11.943 1.00 91.25 186 PHE A CA 1
ATOM 1461 C C . PHE A 1 186 ? 10.457 -4.743 -11.640 1.00 91.25 186 PHE A C 1
ATOM 1463 O O . PHE A 1 186 ? 10.017 -5.718 -12.246 1.00 91.25 186 PHE A O 1
ATOM 1470 N N . ASP A 1 187 ? 11.440 -4.864 -10.739 1.00 88.38 187 ASP A N 1
ATOM 1471 C CA . ASP A 1 187 ? 12.063 -6.149 -10.421 1.00 88.38 187 ASP A CA 1
ATOM 1472 C C . ASP A 1 187 ? 11.079 -7.043 -9.650 1.00 88.38 187 ASP A C 1
ATOM 1474 O O . ASP A 1 187 ? 10.455 -6.624 -8.673 1.00 88.38 187 ASP A O 1
ATOM 1478 N N . LEU A 1 188 ? 11.000 -8.320 -10.028 1.00 86.31 188 LEU A N 1
ATOM 1479 C CA . LEU A 1 188 ? 10.243 -9.340 -9.293 1.00 86.31 188 LEU A CA 1
ATOM 1480 C C . LEU A 1 188 ? 10.768 -9.549 -7.855 1.00 86.31 188 LEU A C 1
ATOM 1482 O O . LEU A 1 188 ? 10.110 -10.193 -7.041 1.00 86.31 188 LEU A O 1
ATOM 1486 N N . ARG A 1 189 ? 11.942 -8.991 -7.534 1.00 86.19 189 ARG A N 1
ATOM 1487 C CA . ARG A 1 189 ? 12.596 -8.961 -6.216 1.00 86.19 189 ARG A CA 1
ATOM 1488 C C . ARG A 1 189 ? 12.648 -7.552 -5.603 1.00 86.19 189 ARG A C 1
ATOM 1490 O O . ARG A 1 189 ? 13.492 -7.269 -4.750 1.00 86.19 189 ARG A O 1
ATOM 1497 N N . ALA A 1 190 ? 11.766 -6.641 -6.021 1.00 90.19 190 ALA A N 1
ATOM 1498 C CA . ALA A 1 190 ? 11.709 -5.281 -5.475 1.00 90.19 190 ALA A CA 1
ATOM 1499 C C . ALA A 1 190 ? 11.382 -5.248 -3.968 1.00 90.19 190 ALA A C 1
ATOM 1501 O O . ALA A 1 190 ? 11.826 -4.349 -3.248 1.00 90.19 190 ALA A O 1
ATOM 1502 N N . ASN A 1 191 ? 10.630 -6.240 -3.478 1.00 92.12 191 ASN A N 1
ATOM 1503 C CA . ASN A 1 191 ? 10.242 -6.367 -2.078 1.00 92.12 191 ASN A CA 1
ATOM 1504 C C . ASN A 1 191 ? 11.240 -7.234 -1.288 1.00 92.12 191 ASN A C 1
ATOM 1506 O O . ASN A 1 191 ? 11.155 -8.457 -1.315 1.00 92.12 191 ASN A O 1
ATOM 1510 N N . ALA A 1 192 ? 12.150 -6.589 -0.560 1.00 90.56 192 ALA A N 1
ATOM 1511 C CA . ALA A 1 192 ? 13.130 -7.238 0.308 1.00 90.56 192 ALA A CA 1
ATOM 1512 C C . ALA A 1 192 ? 12.655 -7.380 1.765 1.00 90.56 192 ALA A C 1
ATOM 1514 O O . ALA A 1 192 ? 13.289 -8.090 2.539 1.00 90.56 192 ALA A O 1
ATOM 1515 N N . TYR A 1 193 ? 11.532 -6.747 2.135 1.00 90.25 193 TYR A N 1
ATOM 1516 C CA . TYR A 1 193 ? 10.860 -7.030 3.408 1.00 90.25 193 TYR A CA 1
ATOM 1517 C C . TYR A 1 193 ? 10.284 -8.452 3.412 1.00 90.25 193 TYR A C 1
ATOM 1519 O O . TYR A 1 193 ? 10.343 -9.146 4.427 1.00 90.25 193 TYR A O 1
ATOM 1527 N N . MET A 1 194 ? 9.760 -8.912 2.268 1.00 86.81 194 MET A N 1
ATOM 1528 C CA . MET A 1 194 ? 9.276 -10.283 2.136 1.00 86.81 194 MET A CA 1
ATOM 1529 C C . MET A 1 194 ? 10.430 -11.278 2.279 1.00 86.81 194 MET A C 1
ATOM 1531 O O . MET A 1 194 ? 11.305 -11.379 1.417 1.00 86.81 194 MET A O 1
ATOM 1535 N N . ARG A 1 195 ? 10.372 -12.062 3.358 1.00 80.38 195 ARG A N 1
ATOM 1536 C CA . ARG A 1 195 ? 11.273 -13.188 3.583 1.00 80.38 195 ARG A CA 1
ATOM 1537 C C . ARG A 1 195 ? 10.958 -14.318 2.609 1.00 80.38 195 ARG A C 1
ATOM 1539 O O . ARG A 1 195 ? 9.800 -14.634 2.340 1.00 80.38 195 ARG A O 1
ATOM 1546 N N . ARG A 1 196 ? 12.008 -14.914 2.062 1.00 78.50 196 ARG A N 1
ATOM 1547 C CA . ARG A 1 196 ? 11.973 -16.022 1.115 1.00 78.50 196 ARG A CA 1
ATOM 1548 C C . ARG A 1 196 ? 12.466 -17.278 1.811 1.00 78.50 196 ARG A C 1
ATOM 1550 O O . ARG A 1 196 ? 13.447 -17.238 2.546 1.00 78.50 196 ARG A O 1
ATOM 1557 N N . ASP A 1 197 ? 11.854 -18.406 1.478 1.00 76.06 197 ASP A N 1
ATOM 1558 C CA . ASP A 1 197 ? 12.324 -19.720 1.916 1.00 76.06 197 ASP A CA 1
ATOM 1559 C C . ASP A 1 197 ? 13.530 -20.167 1.065 1.00 76.06 197 ASP A C 1
ATOM 1561 O O . ASP A 1 197 ? 13.432 -21.029 0.192 1.00 76.06 197 ASP A O 1
ATOM 1565 N N . ILE A 1 198 ? 14.666 -19.482 1.238 1.00 78.00 198 ILE A N 1
ATOM 1566 C CA . ILE A 1 198 ? 15.941 -19.771 0.566 1.00 78.00 198 ILE A CA 1
ATOM 1567 C C . ILE A 1 198 ? 17.061 -19.926 1.599 1.00 78.00 198 ILE A C 1
ATOM 1569 O O . ILE A 1 198 ? 17.005 -19.280 2.646 1.00 78.00 198 ILE A O 1
ATOM 1573 N N . PRO A 1 199 ? 18.126 -20.701 1.308 1.00 81.38 199 PRO A N 1
ATOM 1574 C CA . PRO A 1 199 ? 19.226 -20.907 2.251 1.00 81.38 199 PRO A CA 1
ATOM 1575 C C . PRO A 1 199 ? 19.834 -19.610 2.803 1.00 81.38 199 PRO A C 1
ATOM 1577 O O . PRO A 1 199 ? 20.112 -19.542 3.993 1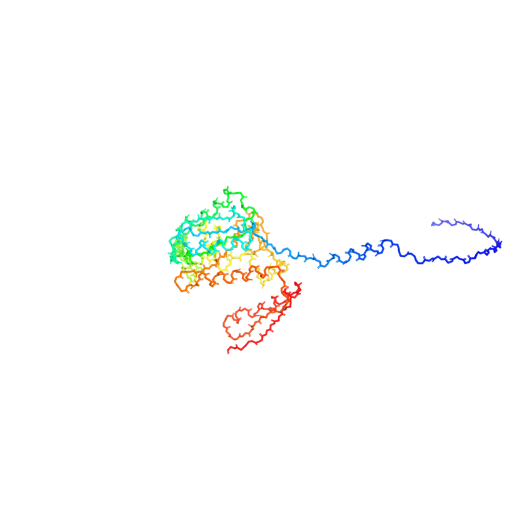.00 81.38 199 PRO A O 1
ATOM 1580 N N . ALA A 1 200 ? 19.969 -18.573 1.969 1.00 79.12 200 ALA A N 1
ATOM 1581 C CA . ALA A 1 200 ? 20.539 -17.281 2.361 1.00 79.12 200 ALA A CA 1
ATOM 1582 C C . ALA A 1 200 ? 19.702 -16.514 3.402 1.00 79.12 200 ALA A C 1
ATOM 1584 O O . ALA A 1 200 ? 20.244 -15.702 4.141 1.00 79.12 200 ALA A O 1
ATOM 1585 N N . GLN A 1 201 ? 18.393 -16.771 3.472 1.00 77.62 201 GLN A N 1
ATOM 1586 C CA . GLN A 1 201 ? 17.487 -16.138 4.436 1.00 77.62 201 GLN A CA 1
ATOM 1587 C C . GLN A 1 201 ? 17.014 -17.114 5.524 1.00 77.62 201 GLN A C 1
ATOM 1589 O O . GLN A 1 201 ? 16.226 -16.753 6.399 1.00 77.62 201 GLN A O 1
ATOM 1594 N N . LYS A 1 202 ? 17.512 -18.354 5.504 1.00 75.69 202 LYS A N 1
ATOM 1595 C CA . LYS A 1 202 ? 17.155 -19.382 6.474 1.00 75.69 202 LYS A CA 1
ATOM 1596 C C . LYS A 1 202 ? 17.696 -18.992 7.852 1.00 75.69 202 LYS A C 1
ATOM 1598 O O . LYS A 1 202 ? 18.898 -18.833 8.023 1.00 75.69 202 LYS A O 1
ATOM 1603 N N . GLY A 1 203 ? 16.806 -18.866 8.835 1.00 70.88 203 GLY A N 1
ATOM 1604 C CA . GLY A 1 203 ? 17.159 -18.512 10.216 1.00 70.88 203 GLY A CA 1
ATOM 1605 C C . GLY A 1 203 ? 16.985 -17.033 10.574 1.00 70.88 203 GLY A C 1
ATOM 1606 O O . GLY A 1 203 ? 17.094 -16.697 11.751 1.00 70.88 203 GLY A O 1
ATOM 1607 N N . TYR A 1 204 ? 16.654 -16.160 9.617 1.00 75.44 204 TYR A N 1
ATOM 1608 C CA . TYR A 1 204 ? 16.171 -14.819 9.953 1.00 75.44 204 TYR A CA 1
ATOM 1609 C C . TYR A 1 204 ? 14.740 -14.922 10.502 1.00 75.44 204 TYR A C 1
ATOM 1611 O O . TYR A 1 204 ? 13.897 -15.542 9.849 1.00 75.44 204 TYR A O 1
ATOM 1619 N N . PRO A 1 205 ? 14.436 -14.341 11.676 1.00 73.75 205 PRO A N 1
ATOM 1620 C CA . PRO A 1 205 ? 13.089 -14.394 12.226 1.00 73.75 205 PRO A CA 1
ATOM 1621 C C . PRO A 1 205 ? 12.112 -13.591 11.362 1.00 73.75 205 PRO A C 1
ATOM 1623 O O . PRO A 1 205 ? 12.488 -12.630 10.682 1.00 73.75 205 PRO A O 1
ATOM 1626 N N . THR A 1 206 ? 10.830 -13.949 11.433 1.00 76.75 206 THR A N 1
ATOM 1627 C CA . THR A 1 206 ? 9.749 -13.103 10.920 1.00 76.75 206 THR A CA 1
ATOM 1628 C C . THR A 1 206 ? 9.790 -11.742 11.614 1.00 76.75 206 THR A C 1
ATOM 1630 O O . THR A 1 206 ? 9.927 -11.676 12.836 1.00 76.75 206 THR A O 1
ATOM 1633 N N . LEU A 1 207 ? 9.653 -10.659 10.847 1.00 80.44 207 LEU A N 1
ATOM 1634 C CA . LEU A 1 207 ? 9.735 -9.293 11.362 1.00 80.44 207 LEU A CA 1
ATOM 1635 C C . LEU A 1 207 ? 8.379 -8.599 11.274 1.00 80.44 207 LEU A C 1
ATOM 1637 O O . LEU A 1 207 ? 7.724 -8.620 10.228 1.00 80.44 207 LEU A O 1
ATOM 1641 N N . ALA A 1 208 ? 8.004 -7.909 12.351 1.00 84.88 208 ALA A N 1
ATOM 1642 C CA . ALA A 1 208 ? 6.959 -6.901 12.269 1.00 84.88 208 ALA A CA 1
ATOM 1643 C C . ALA A 1 208 ? 7.374 -5.825 11.257 1.00 84.88 208 ALA A C 1
ATOM 1645 O O . ALA A 1 208 ? 8.551 -5.453 11.177 1.00 84.88 208 ALA A O 1
ATOM 1646 N N . PHE A 1 209 ? 6.409 -5.357 10.470 1.00 90.56 209 PHE A N 1
ATOM 1647 C CA . PHE A 1 209 ? 6.651 -4.293 9.510 1.00 90.56 209 PHE A CA 1
ATOM 1648 C C . PHE A 1 209 ? 6.949 -2.980 10.241 1.00 90.56 209 PHE A C 1
ATOM 1650 O O . PHE A 1 209 ? 6.247 -2.621 11.183 1.00 90.56 209 PHE A O 1
ATOM 1657 N N . SER A 1 210 ? 7.966 -2.256 9.777 1.00 92.44 210 SER A N 1
ATOM 1658 C CA . SER A 1 210 ? 8.166 -0.844 10.096 1.00 92.44 210 SER A CA 1
ATOM 1659 C C . SER A 1 210 ? 8.820 -0.146 8.910 1.00 92.44 210 SER A C 1
ATOM 1661 O O . SER A 1 210 ? 9.788 -0.649 8.336 1.00 92.44 210 SER A O 1
ATOM 1663 N N . ALA A 1 211 ? 8.341 1.049 8.578 1.00 93.69 211 ALA A N 1
ATOM 1664 C CA . ALA A 1 211 ? 8.924 1.888 7.539 1.00 93.69 211 ALA A CA 1
ATOM 1665 C C . ALA A 1 211 ? 10.314 2.426 7.913 1.00 93.69 211 ALA A C 1
ATOM 1667 O O . ALA A 1 211 ? 11.027 2.954 7.053 1.00 93.69 211 ALA A O 1
ATOM 1668 N N . GLN A 1 212 ? 10.723 2.294 9.180 1.00 91.75 212 GLN A N 1
ATOM 1669 C CA . GLN A 1 212 ? 12.070 2.637 9.644 1.00 91.75 212 GLN A CA 1
ATOM 1670 C C . GLN A 1 212 ? 13.098 1.546 9.350 1.00 91.75 212 GLN A C 1
ATOM 1672 O O . GLN A 1 212 ? 14.295 1.794 9.453 1.00 91.75 212 GLN A O 1
ATOM 1677 N N . GLN A 1 213 ? 12.665 0.343 8.968 1.00 92.19 213 GLN A N 1
ATOM 1678 C CA . GLN A 1 213 ? 13.588 -0.725 8.608 1.00 92.19 213 GLN A CA 1
ATOM 1679 C C . GLN A 1 213 ? 14.215 -0.459 7.238 1.00 92.19 213 GLN A C 1
ATOM 1681 O O . GLN A 1 213 ? 13.545 -0.071 6.277 1.00 92.19 213 GLN A O 1
ATOM 1686 N N . HIS A 1 214 ? 15.523 -0.679 7.167 1.00 92.94 214 HIS A N 1
ATOM 1687 C CA . HIS A 1 214 ? 16.325 -0.546 5.960 1.00 92.94 214 HIS A CA 1
ATOM 1688 C C . HIS A 1 214 ? 16.794 -1.936 5.528 1.00 92.94 214 HIS A C 1
ATOM 1690 O O . HIS A 1 214 ? 17.237 -2.728 6.362 1.00 92.94 214 HIS A O 1
ATOM 1696 N N . PHE A 1 215 ? 16.692 -2.233 4.234 1.00 91.88 215 PHE A N 1
ATOM 1697 C CA . PHE A 1 215 ? 16.931 -3.574 3.707 1.00 91.88 215 PHE A CA 1
ATOM 1698 C C . PHE A 1 215 ? 18.098 -3.617 2.720 1.00 91.88 215 PHE A C 1
ATOM 1700 O O . PHE A 1 215 ? 18.199 -2.811 1.796 1.00 91.88 215 PHE A O 1
ATOM 1707 N N . GLY A 1 216 ? 18.950 -4.624 2.853 1.00 89.69 216 GLY A N 1
ATOM 1708 C CA . GLY A 1 216 ? 19.909 -4.981 1.820 1.00 89.69 216 GLY A CA 1
ATOM 1709 C C . GLY A 1 216 ? 19.253 -5.691 0.624 1.00 89.69 216 GLY A C 1
ATOM 1710 O O . GLY A 1 216 ? 18.037 -5.935 0.607 1.00 89.69 216 GLY A O 1
ATOM 1711 N N . PRO A 1 217 ? 20.031 -6.008 -0.424 1.00 84.75 217 PRO A N 1
ATOM 1712 C CA . PRO A 1 217 ? 19.538 -6.692 -1.620 1.00 84.75 217 PRO A CA 1
ATOM 1713 C C . PRO A 1 217 ? 18.948 -8.080 -1.348 1.00 84.75 217 PRO A C 1
ATOM 1715 O O . PRO A 1 217 ? 18.017 -8.481 -2.048 1.00 84.75 217 PRO A O 1
ATOM 1718 N N . GLU A 1 218 ? 19.445 -8.782 -0.328 1.00 83.62 218 GLU A N 1
ATOM 1719 C CA . GLU A 1 218 ? 18.984 -10.114 0.072 1.00 83.62 218 GLU A CA 1
ATOM 1720 C C . GLU A 1 218 ? 17.982 -10.050 1.240 1.00 83.62 218 GLU A C 1
ATOM 1722 O O . GLU A 1 218 ? 17.637 -11.076 1.825 1.00 83.62 218 GLU A O 1
ATOM 1727 N N . GLY A 1 219 ? 17.462 -8.860 1.563 1.00 86.06 219 GLY A N 1
ATOM 1728 C CA . GLY A 1 219 ? 16.476 -8.632 2.621 1.00 86.06 219 GLY A CA 1
ATOM 1729 C C . GLY A 1 219 ? 17.049 -8.563 4.031 1.00 86.06 219 GLY A C 1
ATOM 1730 O O . GLY A 1 219 ? 16.307 -8.343 4.984 1.00 86.06 219 GLY A O 1
ATOM 1731 N N . GLU A 1 220 ? 18.344 -8.745 4.229 1.00 87.50 220 GLU A N 1
ATOM 1732 C CA . GLU A 1 220 ? 19.012 -8.485 5.501 1.00 87.50 220 GLU A CA 1
ATOM 1733 C C . GLU A 1 220 ? 18.743 -7.051 5.990 1.00 87.50 220 GLU A C 1
ATOM 1735 O O . GLU A 1 220 ? 18.586 -6.131 5.188 1.00 87.50 220 GLU A O 1
ATOM 1740 N N . LEU A 1 221 ? 18.661 -6.849 7.308 1.00 89.06 221 LEU A N 1
ATOM 1741 C CA . LEU A 1 221 ? 18.572 -5.495 7.853 1.00 89.06 221 LEU A CA 1
ATOM 1742 C C . LEU A 1 221 ? 19.930 -4.813 7.675 1.00 89.06 221 LEU A C 1
ATOM 1744 O O . LEU A 1 221 ? 20.938 -5.303 8.182 1.00 89.06 221 LEU A O 1
ATOM 1748 N N . MET A 1 222 ? 19.949 -3.706 6.937 1.00 90.00 222 MET A N 1
ATOM 1749 C CA . MET A 1 222 ? 21.172 -2.990 6.584 1.00 90.00 222 MET A CA 1
ATOM 1750 C C . MET A 1 222 ? 20.932 -1.483 6.643 1.00 90.00 222 MET A C 1
ATOM 1752 O O . MET A 1 222 ? 20.269 -0.912 5.770 1.00 90.00 222 MET A O 1
ATOM 1756 N N . GLU A 1 223 ? 21.488 -0.840 7.672 1.00 89.06 223 GLU A N 1
ATOM 1757 C CA . GLU A 1 223 ? 21.431 0.613 7.839 1.00 89.06 223 GLU A CA 1
ATOM 1758 C C . GLU A 1 223 ? 22.086 1.353 6.662 1.00 89.06 223 GLU A C 1
ATOM 1760 O O . GLU A 1 223 ? 22.918 0.815 5.932 1.00 89.06 223 GLU A O 1
ATOM 1765 N N . GLY A 1 224 ? 21.675 2.604 6.445 1.00 83.44 224 GLY A N 1
ATOM 1766 C CA . GLY A 1 224 ? 22.212 3.451 5.373 1.00 83.44 224 GLY A CA 1
ATOM 1767 C C . GLY A 1 224 ? 21.738 3.104 3.955 1.00 83.44 224 GLY A C 1
ATOM 1768 O O . GLY A 1 224 ? 21.983 3.875 3.030 1.00 83.44 224 GLY A O 1
ATOM 1769 N N . THR A 1 225 ? 21.015 1.997 3.757 1.00 87.56 225 THR A N 1
ATOM 1770 C CA . THR A 1 225 ? 20.359 1.720 2.471 1.00 87.56 225 THR A CA 1
ATOM 1771 C C . THR A 1 225 ? 19.098 2.572 2.295 1.00 87.56 225 THR A C 1
ATOM 1773 O O . THR A 1 225 ? 18.387 2.870 3.252 1.00 87.56 225 THR A O 1
ATOM 1776 N N . ASN A 1 226 ? 18.775 2.931 1.049 1.00 85.62 226 ASN A N 1
ATOM 1777 C CA . ASN A 1 226 ?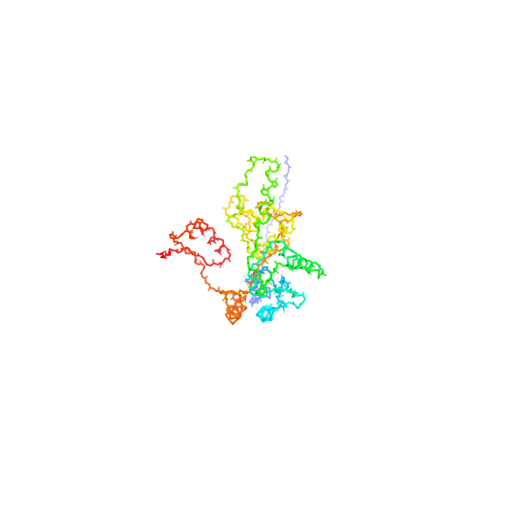 17.523 3.623 0.707 1.00 85.62 226 ASN A CA 1
ATOM 1778 C C . ASN A 1 226 ? 16.369 2.660 0.378 1.00 85.62 226 ASN A C 1
ATOM 1780 O O . ASN A 1 226 ? 15.328 3.059 -0.145 1.00 85.62 226 ASN A O 1
ATOM 1784 N N . ARG A 1 227 ? 16.547 1.364 0.645 1.00 91.06 227 ARG A N 1
ATOM 1785 C CA . ARG A 1 227 ? 15.516 0.357 0.407 1.00 91.06 227 ARG A CA 1
ATOM 1786 C C . ARG A 1 227 ? 14.632 0.281 1.646 1.00 91.06 227 ARG A C 1
ATOM 1788 O O . ARG A 1 227 ? 14.840 -0.531 2.543 1.00 91.06 227 ARG A O 1
ATOM 1795 N N . ARG A 1 228 ? 13.664 1.189 1.666 1.00 93.25 228 ARG A N 1
ATOM 1796 C CA . ARG A 1 228 ? 12.627 1.328 2.685 1.00 93.25 228 ARG A CA 1
ATOM 1797 C C . ARG A 1 228 ? 11.263 1.246 2.027 1.00 93.25 228 ARG A C 1
ATOM 1799 O O . ARG A 1 228 ? 11.127 1.522 0.834 1.00 93.25 228 ARG A O 1
ATOM 1806 N N . TYR A 1 229 ? 10.261 0.917 2.825 1.00 95.56 229 TYR A N 1
ATOM 1807 C CA . TYR A 1 229 ? 8.907 0.692 2.347 1.00 95.56 229 TYR A CA 1
ATOM 1808 C C . TYR A 1 229 ? 7.904 1.481 3.187 1.00 95.56 229 TYR A C 1
ATOM 1810 O O . TYR A 1 229 ? 8.128 1.688 4.374 1.00 95.56 229 TYR A O 1
ATOM 1818 N N . LEU A 1 230 ? 6.798 1.902 2.578 1.00 96.56 230 LEU A N 1
ATOM 1819 C CA . LEU A 1 230 ? 5.618 2.420 3.281 1.00 96.56 230 LEU A CA 1
ATOM 1820 C C . LEU A 1 230 ? 4.474 1.451 3.012 1.00 96.56 230 LEU A C 1
ATOM 1822 O O . LEU A 1 230 ? 4.043 1.332 1.867 1.00 96.56 230 LEU A O 1
ATOM 1826 N N . LEU A 1 231 ? 3.977 0.728 4.015 1.00 96.44 231 LEU A N 1
ATOM 1827 C CA . LEU A 1 231 ? 2.880 -0.201 3.757 1.00 96.44 231 LEU A CA 1
ATOM 1828 C C . LEU A 1 231 ? 1.678 0.591 3.240 1.00 96.44 231 LEU A C 1
ATOM 1830 O O . LEU A 1 231 ? 1.340 1.639 3.779 1.00 96.44 231 LEU A O 1
ATOM 1834 N N . SER A 1 232 ? 1.044 0.126 2.166 1.00 98.06 232 SER A N 1
ATOM 1835 C CA . SER A 1 232 ? -0.024 0.891 1.532 1.00 98.06 232 SER A CA 1
ATOM 1836 C C . SER A 1 232 ? -1.229 0.035 1.201 1.00 98.06 232 SER A C 1
ATOM 1838 O O . SER A 1 232 ? -1.104 -1.089 0.717 1.00 98.06 232 SER A O 1
ATOM 1840 N N . VAL A 1 233 ? -2.406 0.591 1.475 1.00 97.25 233 VAL A N 1
ATOM 1841 C CA . VAL A 1 233 ? -3.702 -0.060 1.280 1.00 97.25 233 VAL A CA 1
ATOM 1842 C C . VAL A 1 233 ? -4.728 0.946 0.756 1.00 97.25 233 VAL A C 1
ATOM 1844 O O . VAL A 1 233 ? -4.562 2.156 0.906 1.00 97.25 233 VAL A O 1
ATOM 1847 N N . MET A 1 234 ? -5.790 0.427 0.145 1.00 98.06 234 MET A N 1
ATOM 1848 C CA . MET A 1 234 ? -6.965 1.173 -0.310 1.00 98.06 234 MET A CA 1
ATOM 1849 C C . MET A 1 234 ? -8.161 0.701 0.520 1.00 98.06 234 MET A C 1
ATOM 1851 O O . MET A 1 234 ? -8.415 -0.502 0.569 1.00 98.06 234 MET A O 1
ATOM 1855 N N . LEU A 1 235 ? -8.880 1.615 1.172 1.00 98.19 235 LEU A N 1
ATOM 1856 C CA . LEU A 1 235 ? -10.038 1.283 2.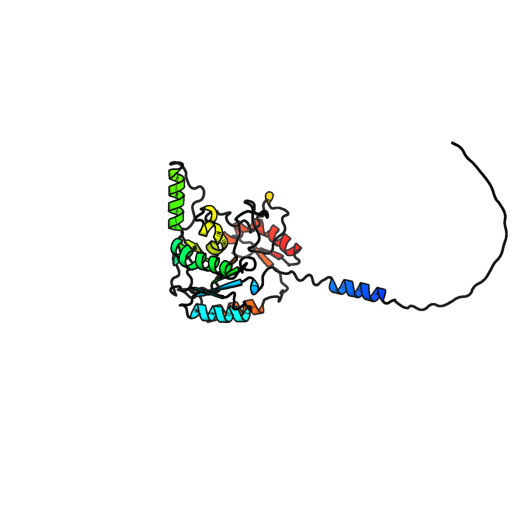014 1.00 98.19 235 LEU A CA 1
ATOM 1857 C C . LEU A 1 235 ? -11.266 0.871 1.208 1.00 98.19 235 LEU A C 1
ATOM 1859 O O . LEU A 1 235 ? -12.203 0.304 1.749 1.00 98.19 235 LEU A O 1
ATOM 1863 N N . GLY A 1 236 ? -11.314 1.197 -0.073 1.00 96.88 236 GLY A N 1
ATOM 1864 C CA . GLY A 1 236 ? -12.401 0.758 -0.925 1.00 96.88 236 GLY A CA 1
ATOM 1865 C C . GLY A 1 236 ? -12.250 1.303 -2.325 1.00 96.88 236 GLY A C 1
ATOM 1866 O O . GLY A 1 236 ? -11.716 2.388 -2.537 1.00 96.88 236 GLY A O 1
ATOM 1867 N N . VAL A 1 237 ? -12.748 0.552 -3.297 1.00 96.69 237 VAL A N 1
ATOM 1868 C CA . VAL A 1 237 ? -12.870 1.026 -4.672 1.00 96.69 237 VAL A CA 1
ATOM 1869 C C . VAL A 1 237 ? -14.350 1.246 -4.917 1.00 96.69 237 VAL A C 1
ATOM 1871 O O . VAL A 1 237 ? -15.093 0.280 -5.009 1.00 96.69 237 VAL A O 1
ATOM 1874 N N . THR A 1 238 ? -14.771 2.508 -4.987 1.00 96.69 238 THR A N 1
ATOM 1875 C CA . THR A 1 238 ? -16.168 2.919 -5.234 1.00 96.69 238 THR A CA 1
ATOM 1876 C C . THR A 1 238 ? -16.401 3.375 -6.676 1.00 96.69 238 THR A C 1
ATOM 1878 O O . THR A 1 238 ? -17.468 3.879 -7.019 1.00 96.69 238 THR A O 1
ATOM 1881 N N . ALA A 1 239 ? -15.386 3.217 -7.528 1.00 92.31 239 ALA A N 1
ATOM 1882 C CA . ALA A 1 239 ? -15.429 3.586 -8.931 1.00 92.31 239 ALA A CA 1
ATOM 1883 C C . ALA A 1 239 ? -15.763 2.394 -9.837 1.00 92.31 239 ALA A C 1
ATOM 1885 O O . ALA A 1 239 ? -15.310 1.273 -9.599 1.00 92.31 239 ALA A O 1
ATOM 1886 N N . GLY A 1 240 ? -16.511 2.641 -10.915 1.00 90.25 240 GLY A N 1
ATOM 1887 C CA . GLY A 1 240 ? -16.831 1.624 -11.922 1.00 90.25 240 GLY A CA 1
ATOM 1888 C C . GLY A 1 240 ? -17.592 0.425 -11.348 1.00 90.25 240 GLY A C 1
ATOM 1889 O O . GLY A 1 240 ? -18.688 0.577 -10.825 1.00 90.25 240 GLY A O 1
ATOM 1890 N N . ARG A 1 241 ? -17.013 -0.780 -11.455 1.00 89.75 241 ARG A N 1
ATOM 1891 C CA . ARG A 1 241 ? -17.584 -2.037 -10.919 1.00 89.75 241 ARG A CA 1
ATOM 1892 C C . ARG A 1 241 ? -17.184 -2.301 -9.458 1.00 89.75 241 ARG A C 1
ATOM 1894 O O . ARG A 1 241 ? -17.098 -3.456 -9.045 1.00 89.75 241 ARG A O 1
ATOM 1901 N N . GLY A 1 242 ? -16.845 -1.240 -8.733 1.00 93.00 242 GLY A N 1
ATOM 1902 C CA . GLY A 1 242 ? -16.429 -1.281 -7.340 1.00 93.00 242 GLY A CA 1
ATOM 1903 C C . GLY A 1 242 ? -17.573 -1.551 -6.360 1.00 93.00 242 GLY A C 1
ATOM 1904 O O . GLY A 1 242 ? -18.717 -1.777 -6.751 1.00 93.00 242 GLY A O 1
ATOM 1905 N N . ASN A 1 243 ? -17.242 -1.515 -5.074 1.00 96.62 243 ASN A N 1
ATOM 1906 C CA . ASN A 1 243 ? -18.193 -1.663 -3.981 1.00 96.62 243 ASN A CA 1
ATOM 1907 C C . ASN A 1 243 ? -19.059 -0.417 -3.803 1.00 96.62 243 ASN A C 1
ATOM 1909 O O . ASN A 1 243 ? -18.652 0.706 -4.113 1.00 96.62 243 ASN A O 1
ATOM 1913 N N . THR A 1 244 ? -20.232 -0.608 -3.207 1.00 97.62 244 THR A N 1
ATOM 1914 C CA . THR A 1 244 ? -20.987 0.517 -2.646 1.00 97.62 244 THR A CA 1
ATOM 1915 C C . THR A 1 244 ? -20.297 1.048 -1.386 1.00 97.62 244 THR A C 1
ATOM 1917 O O . THR A 1 244 ? -19.521 0.345 -0.734 1.00 97.62 244 THR A O 1
ATOM 1920 N N . VAL A 1 245 ? -20.590 2.295 -1.006 1.00 98.25 245 VAL A N 1
ATOM 1921 C CA . VAL A 1 245 ? -20.080 2.866 0.254 1.00 98.25 245 VAL A CA 1
ATOM 1922 C C . VAL A 1 245 ? -20.511 2.013 1.450 1.00 98.25 245 VAL A C 1
ATOM 1924 O O . VAL A 1 245 ? -19.691 1.742 2.321 1.00 98.25 245 VAL A O 1
ATOM 1927 N N . ASP A 1 246 ? -21.752 1.526 1.465 1.00 98.50 246 ASP A N 1
ATOM 1928 C CA . ASP A 1 246 ? -22.279 0.725 2.573 1.00 98.50 246 ASP A CA 1
ATOM 1929 C C . ASP A 1 246 ? -21.566 -0.624 2.712 1.00 98.50 246 ASP A C 1
ATOM 1931 O O . ASP A 1 246 ? -21.240 -1.033 3.826 1.00 98.50 246 ASP A O 1
ATOM 1935 N N . GLU A 1 247 ? -21.246 -1.294 1.601 1.00 98.44 247 GLU A N 1
ATOM 1936 C CA . GLU A 1 247 ? -20.431 -2.517 1.614 1.00 98.44 247 GLU A CA 1
ATOM 1937 C C . GLU A 1 247 ? -19.032 -2.258 2.184 1.00 98.44 247 GLU A C 1
ATOM 1939 O O . GLU A 1 247 ? -18.542 -3.035 3.012 1.00 98.44 247 GLU A O 1
ATOM 1944 N N . VAL A 1 248 ? -18.406 -1.147 1.772 1.00 98.44 248 VAL A N 1
ATOM 1945 C CA . VAL A 1 248 ? -17.096 -0.723 2.281 1.00 98.44 248 VAL A CA 1
ATOM 1946 C C . VAL A 1 248 ? -17.159 -0.487 3.790 1.00 98.44 248 VAL A C 1
ATOM 1948 O O . VAL A 1 248 ? -16.385 -1.060 4.558 1.00 98.44 248 VAL A O 1
ATOM 1951 N N . LEU A 1 249 ? -18.127 0.306 4.243 1.00 98.69 249 LEU A N 1
ATOM 1952 C CA . LEU A 1 249 ? -18.318 0.609 5.657 1.00 98.69 249 LEU A CA 1
ATOM 1953 C C . LEU A 1 249 ? -18.620 -0.649 6.480 1.00 98.69 249 LEU A C 1
ATOM 1955 O O . LEU A 1 249 ? -18.059 -0.817 7.564 1.00 98.69 249 LEU A O 1
ATOM 1959 N N . ALA A 1 250 ? -19.453 -1.557 5.969 1.00 98.44 250 ALA A N 1
ATOM 1960 C CA . ALA A 1 250 ? -19.807 -2.794 6.655 1.00 98.44 250 ALA A CA 1
ATOM 1961 C C . ALA A 1 250 ? -18.592 -3.708 6.869 1.00 98.44 250 ALA A C 1
ATOM 1963 O O . ALA A 1 250 ? -18.433 -4.281 7.951 1.00 98.44 250 ALA A O 1
ATOM 1964 N N . TYR A 1 251 ? -17.706 -3.854 5.876 1.00 96.94 251 TYR A N 1
ATOM 1965 C CA . TYR A 1 251 ? -16.502 -4.666 6.065 1.00 96.94 251 TYR A CA 1
ATOM 1966 C C . TYR A 1 251 ? -15.487 -3.974 6.985 1.00 96.94 251 TYR A C 1
ATOM 1968 O O . TYR A 1 251 ? -14.918 -4.639 7.851 1.00 96.94 251 TYR A O 1
ATOM 1976 N N . LEU A 1 252 ? -15.284 -2.658 6.841 1.00 98.00 252 LEU A N 1
ATOM 1977 C CA . LEU A 1 252 ? -14.331 -1.902 7.658 1.00 98.00 252 LEU A CA 1
ATOM 1978 C C . LEU A 1 252 ? -14.729 -1.890 9.133 1.00 98.00 252 LEU A C 1
ATOM 1980 O O . LEU A 1 252 ? -13.864 -2.037 9.996 1.00 98.00 252 LEU A O 1
ATOM 1984 N N . ARG A 1 253 ? -16.029 -1.776 9.421 1.00 97.94 253 ARG A N 1
ATOM 1985 C CA . ARG A 1 253 ? -16.563 -1.858 10.781 1.00 97.94 253 ARG A CA 1
ATOM 1986 C C . ARG A 1 253 ? -16.275 -3.215 11.415 1.00 97.94 253 ARG A C 1
ATOM 1988 O O . ARG A 1 253 ? -15.693 -3.261 12.493 1.00 97.94 253 ARG A O 1
ATOM 1995 N N . ARG A 1 254 ? -16.601 -4.311 10.720 1.00 96.62 254 ARG A N 1
ATOM 1996 C CA . ARG A 1 254 ? -16.309 -5.674 11.203 1.00 96.62 254 ARG A CA 1
ATOM 1997 C C . ARG A 1 254 ? -14.813 -5.892 11.416 1.00 96.62 254 ARG A C 1
ATOM 1999 O O . ARG A 1 254 ? -14.414 -6.508 12.396 1.00 96.62 254 ARG A O 1
ATOM 2006 N N . ALA A 1 255 ? -13.981 -5.365 10.518 1.00 94.12 255 ALA A N 1
ATOM 2007 C CA . ALA A 1 255 ? -12.533 -5.431 10.664 1.00 94.12 255 ALA A CA 1
ATOM 2008 C C . ALA A 1 255 ? -12.034 -4.638 11.884 1.00 94.12 255 ALA A C 1
ATOM 2010 O O . ALA A 1 255 ? -11.033 -5.028 12.468 1.00 94.12 255 ALA A O 1
ATOM 2011 N N . ALA A 1 256 ? -12.691 -3.537 12.262 1.00 94.38 256 ALA A N 1
ATOM 2012 C CA . ALA A 1 256 ? -12.371 -2.787 13.477 1.00 94.38 256 ALA A CA 1
ATOM 2013 C C . ALA A 1 256 ? -12.823 -3.499 14.751 1.00 94.38 256 ALA A C 1
ATOM 2015 O O . ALA A 1 256 ? -12.092 -3.524 15.733 1.00 94.38 256 ALA A O 1
ATOM 2016 N N . GLU A 1 257 ? -13.989 -4.136 14.718 1.00 93.81 257 GLU A N 1
ATOM 2017 C CA . GLU A 1 257 ? -14.502 -4.948 15.826 1.00 93.81 257 GLU A CA 1
ATOM 2018 C C . GLU A 1 257 ? -13.652 -6.210 16.069 1.00 93.81 257 GLU A C 1
ATOM 2020 O O . GLU A 1 257 ? -13.600 -6.709 17.190 1.00 93.81 257 GLU A O 1
ATOM 2025 N N . ALA A 1 258 ? -12.961 -6.714 15.040 1.00 91.19 258 ALA A N 1
ATOM 2026 C CA . ALA A 1 258 ? -12.079 -7.874 15.141 1.00 91.19 258 ALA A CA 1
ATOM 2027 C C . ALA A 1 258 ? -10.685 -7.562 15.723 1.00 91.19 258 ALA A C 1
ATOM 2029 O O . ALA A 1 258 ? -9.974 -8.496 16.115 1.00 91.19 258 ALA A O 1
ATOM 2030 N N . ASP A 1 259 ? -10.274 -6.294 15.800 1.00 88.56 259 ASP A N 1
ATOM 2031 C CA . ASP A 1 259 ? -8.948 -5.921 16.302 1.00 88.56 259 ASP A CA 1
ATOM 2032 C C . ASP A 1 259 ? -8.711 -6.425 17.723 1.00 88.56 259 ASP A C 1
ATOM 2034 O O . ASP A 1 259 ? -9.541 -6.273 18.617 1.00 88.56 259 ASP A O 1
ATOM 2038 N N . GLY A 1 260 ? -7.547 -7.034 17.948 1.00 84.69 260 GLY A N 1
ATOM 2039 C CA . GLY A 1 260 ? -7.151 -7.510 19.273 1.00 84.69 260 GLY A CA 1
ATOM 2040 C C . GLY A 1 260 ? -7.973 -8.685 19.819 1.00 84.69 260 GLY A C 1
ATOM 2041 O O . GLY A 1 260 ? -7.619 -9.209 20.872 1.00 84.69 260 GLY A O 1
ATOM 2042 N N . THR A 1 261 ? -9.008 -9.159 19.112 1.00 87.62 261 THR A N 1
ATOM 2043 C CA . THR A 1 261 ? -9.873 -10.262 19.579 1.00 87.62 261 THR A CA 1
ATOM 2044 C C . THR A 1 261 ? -9.163 -11.616 19.633 1.00 87.62 261 THR A C 1
ATOM 2046 O O . THR A 1 261 ? -9.619 -12.508 20.345 1.00 87.62 261 THR A O 1
ATOM 2049 N N . ARG A 1 262 ? -8.035 -11.765 18.915 1.00 84.44 262 ARG A N 1
ATOM 2050 C CA . ARG A 1 262 ? -7.180 -12.971 18.875 1.00 84.44 262 ARG A CA 1
ATOM 2051 C C . ARG A 1 262 ? -8.012 -14.268 18.801 1.00 84.44 262 ARG A C 1
ATOM 2053 O O . ARG A 1 262 ? -7.912 -15.110 19.698 1.00 84.44 262 ARG A O 1
ATOM 2060 N N . PRO A 1 263 ? -8.861 -14.430 17.766 1.00 84.81 263 PRO A N 1
ATOM 2061 C CA . PRO A 1 263 ? -9.758 -15.573 17.681 1.00 84.81 263 PRO A CA 1
ATOM 2062 C C . PRO A 1 263 ? -8.952 -16.874 17.635 1.00 84.81 263 PRO A C 1
ATOM 2064 O O . PRO A 1 263 ? -7.990 -17.001 16.877 1.00 84.81 263 PRO A O 1
ATOM 2067 N N . LYS A 1 264 ? -9.351 -17.856 18.449 1.00 86.12 264 LYS A N 1
ATOM 2068 C CA . LYS A 1 264 ? -8.772 -19.202 18.398 1.00 86.12 264 LYS A CA 1
ATOM 2069 C C . LYS A 1 264 ? -9.306 -19.915 17.159 1.00 86.12 264 LYS A C 1
ATOM 2071 O O . LYS A 1 264 ? -10.515 -19.978 16.957 1.00 86.12 264 LYS A O 1
ATOM 2076 N N . GLY A 1 265 ? -8.409 -20.463 16.350 1.00 89.56 265 GLY A N 1
ATOM 2077 C CA . GLY A 1 265 ? -8.755 -21.174 15.125 1.00 89.56 265 GLY A CA 1
ATOM 2078 C C . GLY A 1 265 ? -7.544 -21.865 14.512 1.00 89.56 265 GLY A C 1
ATOM 2079 O O . GLY A 1 265 ? -6.440 -21.788 15.053 1.00 89.56 265 GLY A O 1
ATOM 2080 N N . THR A 1 266 ? -7.775 -22.532 13.384 1.00 95.19 266 THR A N 1
ATOM 2081 C CA . THR A 1 266 ? -6.741 -23.199 12.587 1.00 95.19 266 THR A CA 1
ATOM 2082 C C . THR A 1 266 ? -6.629 -22.508 11.234 1.00 95.19 266 THR A C 1
ATOM 2084 O O . THR A 1 266 ? -7.632 -22.282 10.557 1.00 95.19 266 THR A O 1
ATOM 2087 N N . VAL A 1 267 ? -5.406 -22.166 10.833 1.00 94.94 267 VAL A N 1
ATOM 2088 C CA . VAL A 1 267 ? -5.102 -21.676 9.487 1.00 94.94 267 VAL A CA 1
ATOM 2089 C C . VAL A 1 267 ? -4.996 -22.872 8.546 1.00 94.94 267 VAL A C 1
ATOM 2091 O O . VAL A 1 267 ? -4.119 -23.721 8.707 1.00 94.94 267 VAL A O 1
ATOM 2094 N N . TYR A 1 268 ? -5.870 -22.932 7.547 1.00 94.56 268 TYR A N 1
ATOM 2095 C CA . TYR A 1 268 ? -5.871 -24.005 6.558 1.00 94.56 268 TYR A CA 1
ATOM 2096 C C . TYR A 1 268 ? -5.187 -23.562 5.265 1.00 94.56 268 TYR A C 1
ATOM 2098 O O . TYR A 1 268 ? -5.630 -22.625 4.601 1.00 94.56 268 TYR A O 1
ATOM 2106 N N . PHE A 1 269 ? -4.128 -24.272 4.884 1.00 93.75 269 PHE A N 1
ATOM 2107 C CA . PHE A 1 269 ? -3.526 -24.182 3.559 1.00 93.75 269 PHE A CA 1
ATOM 2108 C C . PHE A 1 269 ? -4.171 -25.239 2.672 1.00 93.75 269 PHE A C 1
ATOM 2110 O O . PHE A 1 269 ? -3.902 -26.431 2.805 1.00 93.75 269 PHE A O 1
ATOM 2117 N N . CYS A 1 270 ? -5.063 -24.797 1.792 1.00 92.75 270 CYS A N 1
ATOM 2118 C CA . CYS A 1 270 ? -5.769 -25.678 0.877 1.00 92.75 270 CYS A CA 1
ATOM 2119 C C . CYS A 1 270 ? -4.894 -25.968 -0.344 1.00 92.75 270 CYS A C 1
ATOM 2121 O O . CYS A 1 270 ? -4.711 -25.097 -1.194 1.00 92.75 270 CYS A O 1
ATOM 2123 N N . LYS A 1 271 ? -4.365 -27.188 -0.418 1.00 93.19 271 LYS A N 1
ATOM 2124 C CA . LYS A 1 271 ? -3.604 -27.697 -1.553 1.00 93.19 271 LYS A CA 1
ATOM 2125 C C . LYS A 1 271 ? -4.550 -28.275 -2.595 1.00 93.19 271 LYS A C 1
ATOM 2127 O O . LYS A 1 271 ? -5.431 -29.054 -2.252 1.00 93.19 271 LYS A O 1
ATOM 2132 N N . ASN A 1 272 ? -4.398 -27.886 -3.856 1.00 90.50 272 ASN A N 1
ATOM 2133 C CA . ASN A 1 272 ? -5.210 -28.416 -4.944 1.00 90.50 272 ASN A CA 1
ATOM 2134 C C . ASN A 1 272 ? -4.481 -28.342 -6.305 1.00 90.50 272 ASN A C 1
ATOM 2136 O O . ASN A 1 272 ? -3.337 -27.900 -6.400 1.00 90.50 272 ASN A O 1
ATOM 2140 N N . GLY A 1 273 ? -5.129 -28.813 -7.372 1.00 88.44 273 GLY A N 1
ATOM 2141 C CA . GLY A 1 273 ? -4.551 -28.875 -8.721 1.00 88.44 273 GLY A CA 1
ATOM 2142 C C . GLY A 1 273 ? -4.493 -27.550 -9.499 1.00 88.44 273 GLY A C 1
ATOM 2143 O O . GLY A 1 273 ? -3.851 -27.512 -10.552 1.00 88.44 273 GLY A O 1
ATOM 2144 N N . ASP A 1 274 ? -5.132 -26.472 -9.024 1.00 90.75 274 ASP A N 1
ATOM 2145 C CA . ASP A 1 274 ? -5.113 -25.173 -9.711 1.00 90.75 274 ASP A CA 1
ATOM 2146 C C . ASP A 1 274 ? -3.715 -24.547 -9.673 1.00 90.75 274 ASP A C 1
ATOM 2148 O O . ASP A 1 274 ? -2.956 -24.694 -8.709 1.00 90.75 274 ASP A O 1
ATOM 2152 N N . ILE A 1 275 ? -3.376 -23.774 -10.709 1.00 89.00 275 ILE A N 1
ATOM 2153 C CA . ILE A 1 275 ? -2.067 -23.122 -10.798 1.00 89.00 275 ILE A CA 1
ATOM 2154 C C . ILE A 1 275 ? -1.813 -22.177 -9.618 1.00 89.00 275 ILE A C 1
ATOM 2156 O O . ILE A 1 275 ? -0.660 -22.018 -9.216 1.00 89.00 275 ILE A O 1
ATOM 2160 N N . ARG A 1 276 ? -2.855 -21.575 -9.020 1.00 82.62 276 ARG A N 1
ATOM 2161 C CA . ARG A 1 276 ? -2.697 -20.717 -7.839 1.00 82.62 276 ARG A CA 1
ATOM 2162 C C . ARG A 1 276 ? -2.228 -21.506 -6.622 1.00 82.62 276 ARG A C 1
ATOM 2164 O O . ARG A 1 276 ? -1.430 -20.959 -5.862 1.00 82.62 276 ARG A O 1
ATOM 2171 N N . SER A 1 277 ? -2.660 -22.755 -6.464 1.00 87.25 277 SER A N 1
ATOM 2172 C CA . SER A 1 277 ? -2.147 -23.635 -5.413 1.00 87.25 277 SER A CA 1
ATOM 2173 C C . SER A 1 277 ? -0.780 -24.181 -5.802 1.00 87.25 277 SER A C 1
ATOM 2175 O O . SER A 1 277 ? 0.202 -23.876 -5.135 1.00 87.25 277 SER A O 1
ATOM 2177 N N . ARG A 1 278 ? -0.671 -24.859 -6.952 1.00 90.75 278 ARG A N 1
ATOM 2178 C CA . ARG A 1 278 ? 0.514 -25.634 -7.357 1.00 90.75 278 ARG A CA 1
ATOM 2179 C C . ARG A 1 278 ? 1.839 -24.877 -7.270 1.00 90.75 278 ARG A C 1
ATOM 2181 O O . ARG A 1 278 ? 2.856 -25.445 -6.884 1.00 90.75 278 ARG A O 1
ATOM 2188 N N . VAL A 1 279 ? 1.854 -23.593 -7.634 1.00 89.19 279 VAL A N 1
ATOM 2189 C CA . VAL A 1 279 ? 3.076 -22.762 -7.579 1.00 89.19 279 VAL A CA 1
ATOM 2190 C C . VAL A 1 279 ? 3.469 -22.336 -6.156 1.00 89.19 279 VAL A C 1
ATOM 2192 O O . VAL A 1 279 ? 4.571 -21.835 -5.956 1.00 89.19 279 VAL A O 1
ATOM 2195 N N . ARG A 1 280 ? 2.577 -22.511 -5.176 1.00 89.38 280 ARG A N 1
ATOM 2196 C CA . ARG A 1 280 ? 2.738 -22.152 -3.757 1.00 89.38 280 ARG A CA 1
ATOM 2197 C C . ARG A 1 280 ? 2.828 -23.370 -2.841 1.00 89.38 280 ARG A C 1
ATOM 2199 O O . ARG A 1 280 ? 3.422 -23.237 -1.776 1.00 89.38 280 ARG A O 1
ATOM 2206 N N . ASP A 1 281 ? 2.318 -24.532 -3.256 1.00 91.81 281 ASP A N 1
ATOM 2207 C CA . ASP A 1 281 ? 2.343 -25.774 -2.469 1.00 91.81 281 ASP A CA 1
ATOM 2208 C C . ASP A 1 281 ? 3.705 -26.076 -1.821 1.00 91.81 281 ASP A C 1
ATOM 2210 O O . ASP A 1 281 ? 3.719 -26.434 -0.640 1.00 91.81 281 ASP A O 1
ATOM 2214 N N . PRO A 1 282 ? 4.858 -25.901 -2.512 1.00 91.25 282 PRO A N 1
ATOM 2215 C CA . PRO A 1 282 ? 6.159 -26.178 -1.902 1.00 91.25 282 PRO A CA 1
ATOM 2216 C C . PRO A 1 282 ? 6.471 -25.306 -0.675 1.00 91.25 282 PRO A C 1
ATOM 2218 O O . PRO A 1 282 ? 7.292 -25.697 0.150 1.00 91.25 282 PRO A O 1
ATOM 2221 N N . LEU A 1 283 ? 5.819 -24.145 -0.538 1.00 88.81 283 LEU A N 1
ATOM 2222 C CA . LEU A 1 283 ? 6.030 -23.186 0.550 1.00 88.81 283 LEU A CA 1
ATOM 2223 C C . LEU A 1 283 ? 5.119 -23.445 1.762 1.00 88.81 283 LEU A C 1
ATOM 2225 O O . LEU A 1 283 ? 5.438 -23.010 2.871 1.00 88.81 283 LEU A O 1
ATOM 2229 N N . PHE A 1 284 ? 4.003 -24.167 1.594 1.00 92.44 284 PHE A N 1
ATOM 2230 C CA . PHE A 1 284 ? 3.035 -24.401 2.675 1.00 92.44 284 PHE A CA 1
ATOM 2231 C C . PHE A 1 284 ? 3.636 -25.106 3.899 1.00 92.44 284 PHE A C 1
ATOM 2233 O O . PHE A 1 284 ? 3.369 -24.655 5.015 1.00 92.44 284 PHE A O 1
ATOM 2240 N N . PRO A 1 285 ? 4.487 -26.148 3.762 1.00 92.31 285 PRO A N 1
ATOM 2241 C CA . PRO A 1 285 ? 5.088 -26.792 4.928 1.00 92.31 285 PRO A CA 1
ATOM 2242 C C . PRO A 1 285 ? 5.924 -25.835 5.784 1.00 92.31 285 PRO A C 1
ATOM 2244 O O . PRO A 1 285 ? 5.964 -25.989 7.002 1.00 92.31 285 PRO A O 1
ATOM 2247 N N . SER A 1 286 ? 6.589 -24.855 5.164 1.00 87.81 286 SER A N 1
ATOM 2248 C CA . SER A 1 286 ? 7.376 -23.850 5.885 1.00 87.81 286 SER A CA 1
ATOM 2249 C C . SER A 1 286 ? 6.477 -22.889 6.655 1.00 87.81 286 SER A C 1
ATOM 2251 O O . SER A 1 286 ? 6.637 -22.749 7.866 1.00 87.81 286 SER A O 1
ATOM 2253 N N . ALA A 1 287 ? 5.443 -22.357 5.999 1.00 89.38 287 ALA A N 1
ATOM 2254 C CA . ALA A 1 287 ? 4.462 -21.483 6.637 1.00 89.38 287 ALA A CA 1
ATOM 2255 C C . ALA A 1 287 ? 3.739 -22.163 7.817 1.00 89.38 287 ALA A C 1
ATOM 2257 O O . ALA A 1 287 ? 3.567 -21.562 8.875 1.00 89.38 287 ALA A O 1
ATOM 2258 N N . VAL A 1 288 ? 3.366 -23.443 7.679 1.00 93.06 288 VAL A N 1
ATOM 2259 C CA . VAL A 1 288 ? 2.739 -24.218 8.765 1.00 93.06 288 VAL A CA 1
ATOM 2260 C C . VAL A 1 288 ? 3.681 -24.388 9.958 1.00 93.06 288 VAL A C 1
ATOM 2262 O O . VAL A 1 288 ? 3.236 -24.273 11.100 1.00 93.06 288 VAL A O 1
ATOM 2265 N N . ARG A 1 289 ? 4.974 -24.653 9.725 1.00 90.25 289 ARG A N 1
ATOM 2266 C CA . ARG A 1 289 ? 5.963 -24.740 10.813 1.00 90.25 289 ARG A CA 1
ATOM 2267 C C . ARG A 1 289 ? 6.115 -23.408 11.543 1.00 90.25 289 ARG A C 1
ATOM 2269 O O . ARG A 1 289 ? 6.129 -23.413 12.770 1.00 90.25 289 ARG A O 1
ATOM 2276 N N . GLU A 1 290 ? 6.197 -22.297 10.814 1.00 86.19 290 GLU A N 1
ATOM 2277 C CA . GLU A 1 290 ? 6.316 -20.959 11.407 1.00 86.19 290 GLU A CA 1
ATOM 2278 C C . GLU A 1 290 ? 5.077 -20.583 12.228 1.00 86.19 290 GLU A C 1
ATOM 2280 O O . GLU A 1 290 ? 5.210 -20.162 13.374 1.00 86.19 290 GLU A O 1
ATOM 2285 N N . LEU A 1 291 ? 3.868 -20.818 11.709 1.00 89.62 291 LEU A N 1
ATOM 2286 C CA . LEU A 1 291 ? 2.627 -20.565 12.451 1.00 89.62 291 LEU A CA 1
ATOM 2287 C C . LEU A 1 291 ? 2.552 -21.389 13.741 1.00 89.62 291 LEU A C 1
ATOM 2289 O O . LEU A 1 291 ? 2.250 -20.837 14.798 1.00 89.62 291 LEU A O 1
ATOM 2293 N N . LYS A 1 292 ? 2.904 -22.680 13.686 1.00 91.56 292 LYS A N 1
ATOM 2294 C CA . LYS A 1 292 ? 2.955 -23.532 14.884 1.00 91.56 292 LYS A CA 1
ATOM 2295 C C . LYS A 1 292 ? 3.994 -23.047 15.894 1.00 91.56 292 LYS A C 1
ATOM 2297 O O . LYS A 1 292 ? 3.717 -23.069 17.089 1.00 91.56 292 LYS A O 1
ATOM 2302 N N . ALA A 1 293 ? 5.154 -22.572 15.434 1.00 87.12 293 ALA A N 1
ATOM 2303 C CA . ALA A 1 293 ? 6.169 -21.973 16.302 1.00 87.12 293 ALA A CA 1
ATOM 2304 C C . ALA A 1 293 ? 5.682 -20.672 16.973 1.00 87.12 293 ALA A C 1
ATOM 2306 O O . ALA A 1 293 ? 6.097 -20.373 18.089 1.00 87.12 293 ALA A O 1
ATOM 2307 N N . LEU A 1 294 ? 4.760 -19.941 16.336 1.00 85.44 294 LEU A N 1
ATOM 2308 C CA . LEU A 1 294 ? 4.070 -18.772 16.897 1.00 85.44 294 LEU A CA 1
ATOM 2309 C C . LEU A 1 294 ? 2.856 -19.133 17.781 1.00 85.44 294 LEU A C 1
ATOM 2311 O O . LEU A 1 294 ? 2.128 -18.242 18.214 1.00 85.44 294 LEU A O 1
ATOM 2315 N N . GLY A 1 295 ? 2.604 -20.422 18.040 1.00 89.00 295 GLY A N 1
ATOM 2316 C CA . GLY A 1 295 ? 1.453 -20.884 18.823 1.00 89.00 295 GLY A CA 1
ATOM 2317 C C . GLY A 1 295 ? 0.114 -20.834 18.074 1.00 89.00 295 GLY A C 1
ATOM 2318 O O . GLY A 1 295 ? -0.942 -20.926 18.698 1.00 89.00 295 GLY A O 1
ATOM 2319 N N . VAL A 1 296 ? 0.138 -20.689 16.746 1.00 91.19 296 VAL A N 1
ATOM 2320 C CA . VAL A 1 296 ? -1.048 -20.680 15.881 1.00 91.19 296 VAL A CA 1
ATOM 2321 C C . VAL A 1 296 ? -1.227 -22.058 15.246 1.00 91.19 296 VAL A C 1
ATOM 2323 O O . VAL A 1 296 ? -0.317 -22.589 14.608 1.00 91.19 296 VAL A O 1
ATOM 2326 N N . ASN A 1 297 ? -2.417 -22.649 15.384 1.00 95.38 297 ASN A N 1
ATOM 2327 C CA . ASN A 1 297 ? -2.719 -23.917 14.721 1.00 95.38 297 ASN A CA 1
ATOM 2328 C C . ASN A 1 297 ? -2.736 -23.719 13.202 1.00 95.38 297 ASN A C 1
ATOM 2330 O O . ASN A 1 297 ? -3.362 -22.787 12.697 1.00 95.38 297 ASN A O 1
ATOM 2334 N N . ALA A 1 298 ? -2.074 -24.613 12.472 1.00 96.69 298 ALA A N 1
ATOM 2335 C CA . ALA A 1 298 ? -2.047 -24.578 11.017 1.00 96.69 298 ALA A CA 1
ATOM 2336 C C . ALA A 1 298 ? -1.952 -25.985 10.421 1.00 96.69 298 ALA A C 1
ATOM 2338 O O . ALA A 1 298 ? -1.218 -26.840 10.931 1.00 96.69 298 ALA A O 1
ATOM 2339 N N . GLU A 1 299 ? -2.682 -26.214 9.334 1.00 97.25 299 GLU A N 1
ATOM 2340 C CA . GLU A 1 299 ? -2.799 -27.513 8.673 1.00 97.25 299 GLU A CA 1
ATOM 2341 C C . GLU A 1 299 ? -2.810 -27.350 7.152 1.00 97.25 299 GLU A C 1
ATOM 2343 O O . GLU A 1 299 ? -3.319 -26.361 6.624 1.00 97.25 299 GLU A O 1
ATOM 2348 N N . ILE A 1 300 ? -2.243 -28.332 6.449 1.00 96.50 300 ILE A N 1
ATOM 2349 C CA . ILE A 1 300 ? -2.391 -28.459 4.997 1.00 96.50 300 ILE A CA 1
ATOM 2350 C C . ILE A 1 300 ? -3.527 -29.447 4.760 1.00 96.50 300 ILE A C 1
ATOM 2352 O O . ILE A 1 300 ? -3.483 -30.557 5.286 1.00 96.50 300 ILE A O 1
ATOM 2356 N N . ILE A 1 301 ? -4.522 -29.040 3.981 1.00 95.31 301 ILE A N 1
ATOM 2357 C CA . ILE A 1 301 ? -5.661 -29.880 3.599 1.00 95.31 301 ILE A CA 1
ATOM 2358 C C . ILE A 1 301 ? -5.685 -30.050 2.086 1.00 95.31 301 ILE A C 1
ATOM 2360 O O . ILE A 1 301 ? -5.251 -29.160 1.357 1.00 95.31 301 ILE A O 1
ATOM 2364 N N . GLU A 1 302 ? -6.215 -31.173 1.617 1.00 94.31 302 GLU A N 1
ATOM 2365 C CA . GLU A 1 302 ? -6.469 -31.386 0.193 1.00 94.31 302 GLU A CA 1
ATOM 2366 C C . GLU A 1 302 ? -7.836 -30.791 -0.163 1.00 94.31 302 GLU A C 1
ATOM 2368 O O . GLU A 1 302 ? -8.862 -31.130 0.432 1.00 94.31 302 GLU A O 1
ATOM 2373 N N . GLY A 1 303 ? -7.837 -29.857 -1.107 1.00 84.94 303 GLY A N 1
ATOM 2374 C CA . GLY A 1 303 ? -9.031 -29.222 -1.641 1.00 84.94 303 GLY A CA 1
ATOM 2375 C C . GLY A 1 303 ? -9.575 -29.955 -2.854 1.00 84.94 303 GLY A C 1
ATOM 2376 O O . GLY A 1 303 ? -8.831 -30.563 -3.623 1.00 84.94 303 GLY A O 1
ATOM 2377 N N . ILE A 1 304 ? -10.880 -29.828 -3.066 1.00 79.06 304 ILE A N 1
ATOM 2378 C CA . ILE A 1 304 ? -11.521 -30.243 -4.313 1.00 79.06 304 ILE A CA 1
ATOM 2379 C C . ILE A 1 304 ? -11.299 -29.114 -5.332 1.00 79.06 304 ILE A C 1
ATOM 2381 O O . ILE A 1 304 ? -11.534 -27.947 -5.006 1.00 79.06 304 ILE A O 1
ATOM 2385 N N . VAL A 1 305 ? -10.796 -29.452 -6.523 1.00 61.38 305 VAL A N 1
ATOM 2386 C CA . VAL A 1 305 ? -10.790 -28.553 -7.695 1.00 61.38 305 VAL A CA 1
ATOM 2387 C C . VAL A 1 305 ? -12.042 -28.804 -8.507 1.00 61.38 305 VAL A C 1
ATOM 2389 O O . VAL A 1 305 ? -12.304 -29.997 -8.778 1.00 61.38 305 VAL A O 1
#

pLDDT: mean 84.2, std 20.97, range [24.8, 98.88]

Foldseek 3Di:
DDDDDDDDDDDDDDDDDDDDDDDDDDPDCVVVVVVVVVVPPPPPPPPQPDALQQEQEEAAPVDPLRVLQSVLLCVLRVRDPLSYHYFHDDFLQQEDELVCCLPRPLVSVVVSCVVSVNLQRHQEYEYEERDHQKYQQVVLLVVVQVVQCVVPVPDDDPQRAPDRIDGSQLCQFLVQCSNVSNCLSSDPQLDLLDQDPDPVRPPPANDRGGQPFAADSNSPGDPPHPSGGRRYYYLWYPHDPTDDSVVSSVVSNVVSVCPPVPDADEAELEAEDDPVRVVCVVVQVVVQVNCVVVVHHYDYDYDDD

Radius of gyration: 31.17 Å; chains: 1; bounding box: 81×58×107 Å